Protein AF-A0A2T7PXS6-F1 (afdb_monomer_lite)

Radius of gyration: 20.58 Å; chains: 1; bounding box: 48×41×63 Å

Organism: Pomacea canaliculata (NCBI:txid400727)

Sequence (201 aa):
MQPETEISMEINPTNLETQKLLEFKHAGINRASIGVQTLNDDALKILGRDHTSSDSLRCLKEAVQIFSGHVSVDMIFGFPWTYFKTLAEGVKAGLPDSDEVADMYLAAVEILKEKGFEQYEVSNFAKNDNYCLHNIAYWTGQQYLGVGPGSHGRVWCHKATSTKPQREARVQTLEPENWLWEVEQFGHATRRRVVQSTQDM

Foldseek 3Di:
DPPDDAQEDEDELDPVRLVCLLVVVVVPHQAYEYALADQDQLLCVLVVRPDHSVSSVVSVVSRCVSNVQLYKYFYHALDQSVCSVCVVVVHHDDRDDPVVRVVRQVVVQVVCVVVQWDDPDSGITGHPPSDDPVVVCVVVVHFDDFDAAQTKTWHWDDDPPDPDTWIKIWTFHHDRVQQVVCCVPPVGRTPDIDTDDPVND

Structure (mmCIF, N/CA/C/O backbone):
data_AF-A0A2T7PXS6-F1
#
_entry.id   AF-A0A2T7PXS6-F1
#
loop_
_atom_site.group_PDB
_atom_site.id
_atom_site.type_symbol
_atom_site.label_atom_id
_atom_site.label_alt_id
_atom_site.label_comp_id
_atom_site.label_asym_id
_atom_site.label_entity_id
_atom_site.label_seq_id
_atom_site.pdbx_PDB_ins_code
_atom_site.Cartn_x
_atom_site.Cartn_y
_atom_site.Cartn_z
_atom_site.occupancy
_atom_site.B_iso_or_equiv
_atom_site.auth_seq_id
_atom_site.auth_comp_id
_atom_site.auth_asym_id
_atom_site.auth_atom_id
_atom_site.pdbx_PDB_model_num
ATOM 1 N N . MET A 1 1 ? -15.456 -0.342 -24.001 1.00 38.84 1 MET A N 1
ATOM 2 C CA . MET A 1 1 ? -14.624 0.783 -23.529 1.00 38.84 1 MET A CA 1
ATOM 3 C C . MET A 1 1 ? -13.344 0.185 -22.988 1.00 38.84 1 MET A C 1
ATOM 5 O O . MET A 1 1 ? -13.442 -0.814 -22.288 1.00 38.84 1 MET A O 1
ATOM 9 N N . GLN A 1 2 ? -12.173 0.709 -23.355 1.00 41.22 2 GLN A N 1
ATOM 10 C CA . GLN A 1 2 ? -10.981 0.410 -22.559 1.00 41.22 2 GLN A CA 1
ATOM 11 C C . GLN A 1 2 ? -11.245 0.968 -21.153 1.00 41.22 2 GLN A C 1
ATOM 13 O O . GLN A 1 2 ? -11.782 2.077 -21.078 1.00 41.22 2 GLN A O 1
ATOM 18 N N . PRO A 1 3 ? -10.982 0.222 -20.068 1.00 55.12 3 PRO A N 1
ATOM 19 C CA . PRO A 1 3 ? -11.054 0.814 -18.740 1.00 55.12 3 PRO A CA 1
ATOM 20 C C . PRO A 1 3 ? -10.111 2.023 -18.714 1.00 55.12 3 PRO A C 1
ATOM 22 O O . PRO A 1 3 ? -9.016 1.952 -19.278 1.00 55.12 3 PRO A O 1
ATOM 25 N N . GLU A 1 4 ? -10.550 3.145 -18.134 1.00 80.62 4 GLU A N 1
ATOM 26 C CA . GLU A 1 4 ? -9.625 4.246 -17.861 1.00 80.62 4 GLU A CA 1
ATOM 27 C C . GLU A 1 4 ? -8.441 3.702 -17.054 1.00 80.62 4 GLU A C 1
ATOM 29 O O . GLU A 1 4 ? -8.619 2.857 -16.175 1.00 80.62 4 GLU A O 1
ATOM 34 N N . THR A 1 5 ? -7.227 4.146 -17.383 1.00 89.50 5 THR A N 1
ATOM 35 C CA . THR A 1 5 ? -6.009 3.745 -16.674 1.00 89.50 5 THR A CA 1
ATOM 36 C C . THR A 1 5 ? -6.183 3.965 -15.171 1.00 89.50 5 THR A C 1
ATOM 38 O O . THR A 1 5 ? -6.476 5.081 -14.744 1.00 89.50 5 THR A O 1
ATOM 41 N N . GLU A 1 6 ? -5.986 2.922 -14.360 1.00 92.50 6 GLU A N 1
ATOM 42 C CA . GLU A 1 6 ? -5.958 3.068 -12.903 1.00 92.50 6 GLU A CA 1
ATOM 43 C C . GLU A 1 6 ? -4.683 3.822 -12.501 1.00 92.50 6 GLU A C 1
ATOM 45 O O . GLU A 1 6 ? -3.569 3.419 -12.841 1.00 92.50 6 GLU A O 1
ATOM 50 N N . ILE A 1 7 ? -4.859 4.930 -11.786 1.00 94.56 7 ILE A N 1
ATOM 51 C CA . ILE A 1 7 ? -3.796 5.728 -11.187 1.00 94.56 7 ILE A CA 1
ATOM 52 C C . ILE A 1 7 ? -4.077 5.747 -9.687 1.00 94.56 7 ILE A C 1
ATOM 54 O O . ILE A 1 7 ? -4.885 6.532 -9.182 1.00 94.56 7 ILE A O 1
ATOM 58 N N . SER A 1 8 ? -3.438 4.813 -8.995 1.00 93.81 8 SER A N 1
ATOM 59 C CA . SER A 1 8 ? -3.639 4.522 -7.582 1.00 93.81 8 SER A CA 1
ATOM 60 C C . SER A 1 8 ? -2.542 5.120 -6.710 1.00 93.81 8 SER A C 1
ATOM 62 O O . SER A 1 8 ? -1.377 5.160 -7.102 1.00 93.81 8 SER A O 1
ATOM 64 N N . MET A 1 9 ? -2.914 5.547 -5.506 1.00 94.44 9 MET A N 1
ATOM 65 C CA . MET A 1 9 ? -1.989 6.089 -4.515 1.00 94.44 9 MET A CA 1
ATOM 66 C C . MET A 1 9 ? -2.295 5.530 -3.125 1.00 94.44 9 MET A C 1
ATOM 68 O O . MET A 1 9 ? -3.460 5.402 -2.745 1.00 94.44 9 MET A O 1
ATOM 72 N N . GLU A 1 10 ? -1.248 5.223 -2.368 1.00 93.88 10 GLU A N 1
ATOM 73 C CA . GLU A 1 10 ? -1.351 4.911 -0.944 1.00 93.88 10 GLU A CA 1
ATOM 74 C C . GLU A 1 10 ? -1.389 6.201 -0.123 1.00 93.88 10 GLU A C 1
ATOM 76 O O . GLU A 1 10 ? -0.649 7.146 -0.397 1.00 93.88 10 GLU A O 1
ATOM 81 N N . ILE A 1 11 ? -2.266 6.240 0.876 1.00 93.31 11 ILE A N 1
ATOM 82 C CA . ILE A 1 11 ? -2.504 7.400 1.733 1.00 93.31 11 ILE A CA 1
ATOM 83 C C . ILE A 1 11 ? -2.416 6.962 3.192 1.00 93.31 11 ILE A C 1
ATOM 85 O O . ILE A 1 11 ? -3.101 6.029 3.627 1.00 93.31 11 ILE A O 1
ATOM 89 N N . ASN A 1 12 ? -1.618 7.685 3.970 1.00 94.44 12 ASN A N 1
ATOM 90 C CA . ASN A 1 12 ? -1.682 7.638 5.420 1.00 94.44 12 ASN A CA 1
ATOM 91 C C . ASN A 1 12 ? -2.792 8.609 5.865 1.00 94.44 12 ASN A C 1
ATOM 93 O O . ASN A 1 12 ? -2.774 9.774 5.462 1.00 94.44 12 ASN A O 1
ATOM 97 N N . PRO A 1 13 ? -3.778 8.192 6.680 1.00 94.25 13 PRO A N 1
ATOM 98 C CA . PRO A 1 13 ? -4.943 9.023 6.990 1.00 94.25 13 PRO A CA 1
ATOM 99 C C . PRO A 1 13 ? -4.655 10.152 7.997 1.00 94.25 13 PRO A C 1
ATOM 101 O O . PRO A 1 13 ? -5.436 10.414 8.907 1.00 94.25 13 PRO A O 1
ATOM 104 N N . THR A 1 14 ? -3.542 10.863 7.845 1.00 94.12 14 THR A N 1
ATOM 105 C CA . THR A 1 14 ? -3.253 12.079 8.605 1.00 94.12 14 THR A CA 1
ATOM 106 C C . THR A 1 14 ? -4.127 13.231 8.118 1.00 94.12 14 THR A C 1
ATOM 108 O O . THR A 1 14 ? -4.626 13.252 6.986 1.00 94.12 14 THR A O 1
ATOM 111 N N . ASN A 1 15 ? -4.296 14.255 8.956 1.00 90.00 15 ASN A N 1
ATOM 112 C CA . ASN A 1 15 ? -5.019 15.456 8.545 1.00 90.00 15 ASN A CA 1
ATOM 113 C C . ASN A 1 15 ? -4.366 16.159 7.340 1.00 90.00 15 ASN A C 1
ATOM 115 O O . ASN A 1 15 ? -5.079 16.624 6.455 1.00 90.00 15 ASN A O 1
ATOM 119 N N . LEU A 1 16 ? -3.031 16.198 7.286 1.00 90.25 16 LEU A N 1
ATOM 120 C CA . LEU A 1 16 ? -2.295 16.862 6.209 1.00 90.25 16 LEU A CA 1
ATOM 121 C C . LEU A 1 16 ? -2.490 16.163 4.859 1.00 90.25 16 LEU A C 1
ATOM 123 O O . LEU A 1 16 ? -2.704 16.833 3.853 1.00 90.25 16 LEU A O 1
ATOM 127 N N . GLU A 1 17 ? -2.408 14.834 4.822 1.00 89.94 17 GLU A N 1
ATOM 128 C CA . GLU A 1 17 ? -2.603 14.078 3.579 1.00 89.94 17 GLU A CA 1
ATOM 129 C C . GLU A 1 17 ? -4.061 14.108 3.122 1.00 89.94 17 GLU A C 1
ATOM 131 O O . GLU A 1 17 ? -4.330 14.283 1.934 1.00 89.94 17 GLU A O 1
ATOM 136 N N . THR A 1 18 ? -5.003 14.049 4.066 1.00 91.31 18 THR A N 1
ATOM 137 C CA . THR A 1 18 ? -6.441 14.120 3.768 1.00 91.31 18 THR A CA 1
ATOM 138 C C . THR A 1 18 ? -6.816 15.432 3.064 1.00 91.31 18 THR A C 1
ATOM 140 O O . THR A 1 18 ? -7.551 15.427 2.080 1.00 91.31 18 THR A O 1
ATOM 143 N N . GLN A 1 19 ? -6.241 16.562 3.485 1.00 94.56 19 GLN A N 1
ATOM 144 C CA . GLN A 1 19 ? -6.491 17.861 2.843 1.00 94.56 19 GLN A CA 1
ATOM 145 C C . GLN A 1 19 ? -5.995 17.934 1.389 1.00 94.56 19 GLN A C 1
ATOM 147 O O . GLN A 1 19 ? -6.496 18.745 0.613 1.00 94.56 19 GLN A O 1
ATOM 152 N N . LYS A 1 20 ? -5.047 17.073 0.998 1.00 95.75 20 LYS A N 1
ATOM 153 C CA . LYS A 1 20 ? -4.457 17.042 -0.350 1.00 95.75 20 LYS A CA 1
ATOM 154 C C . LYS A 1 20 ? -5.186 16.110 -1.318 1.00 95.75 20 LYS A C 1
ATOM 156 O O . LYS A 1 20 ? -4.860 16.100 -2.502 1.00 95.75 20 LYS A O 1
ATOM 161 N N . LEU A 1 21 ? -6.183 15.341 -0.870 1.00 95.94 21 LEU A N 1
ATOM 162 C CA . LEU A 1 21 ? -6.865 14.345 -1.711 1.00 95.94 21 LEU A CA 1
ATOM 163 C C . LEU A 1 21 ? -7.461 14.943 -2.991 1.00 95.94 21 LEU A C 1
ATOM 165 O O . LEU A 1 21 ? -7.361 14.338 -4.058 1.00 95.94 21 LEU A O 1
ATOM 169 N N . LEU A 1 22 ? -8.039 16.143 -2.907 1.00 96.44 22 LEU A N 1
ATOM 170 C CA . LEU A 1 22 ? -8.597 16.819 -4.077 1.00 96.44 22 LEU A CA 1
ATOM 171 C C . LEU A 1 22 ? -7.502 17.270 -5.057 1.00 96.44 22 LEU A C 1
ATOM 173 O O . LEU A 1 22 ? -7.679 17.169 -6.268 1.00 96.44 22 LEU A O 1
ATOM 177 N N . GLU A 1 23 ? -6.354 17.719 -4.547 1.00 96.94 23 GLU A N 1
ATOM 178 C CA . GLU A 1 23 ? -5.198 18.075 -5.377 1.00 96.94 23 GLU A CA 1
ATOM 179 C C . GLU A 1 23 ? -4.640 16.843 -6.094 1.00 96.94 23 GLU A C 1
ATOM 181 O O . GLU A 1 23 ? -4.383 16.892 -7.296 1.00 96.94 23 GLU A O 1
ATOM 186 N N . PHE A 1 24 ? -4.546 15.707 -5.399 1.00 96.31 24 PHE A N 1
ATOM 187 C CA . PHE A 1 24 ? -4.157 14.437 -6.010 1.00 96.31 24 PHE A CA 1
ATOM 188 C C . PHE A 1 24 ? -5.150 13.986 -7.085 1.00 96.31 24 PHE A C 1
ATOM 190 O O . PHE A 1 24 ? -4.735 13.551 -8.161 1.00 96.31 24 PHE A O 1
ATOM 197 N N . LYS A 1 25 ? -6.457 14.156 -6.851 1.00 95.50 25 LYS A N 1
ATOM 198 C CA . LYS A 1 25 ? -7.486 13.897 -7.867 1.00 95.50 25 LYS A CA 1
ATOM 199 C C . LYS A 1 25 ? -7.293 14.775 -9.105 1.00 95.50 25 LYS A C 1
ATOM 201 O O . LYS A 1 25 ? -7.360 14.266 -10.222 1.00 95.50 25 LYS A O 1
ATOM 206 N N . HIS A 1 26 ? -6.997 16.065 -8.929 1.00 96.50 26 HIS A N 1
ATOM 207 C CA . HIS A 1 26 ? -6.684 16.974 -10.039 1.00 96.50 26 HIS A CA 1
ATOM 208 C C . HIS A 1 26 ? -5.373 16.624 -10.759 1.00 96.50 26 HIS A C 1
ATOM 210 O O . HIS A 1 26 ? -5.267 16.855 -11.960 1.00 96.50 26 HIS A O 1
ATOM 216 N N . ALA A 1 27 ? -4.402 16.030 -10.061 1.00 96.69 27 ALA A N 1
ATOM 217 C CA . ALA A 1 27 ? -3.169 15.512 -10.656 1.00 96.69 27 ALA A CA 1
ATOM 218 C C . ALA A 1 27 ? -3.371 14.201 -11.447 1.00 96.69 27 ALA A C 1
ATOM 220 O O . ALA A 1 27 ? -2.438 13.731 -12.096 1.00 96.69 27 ALA A O 1
ATOM 221 N N . GLY A 1 28 ? -4.576 13.619 -11.414 1.00 95.12 28 GLY A N 1
ATOM 222 C CA . GLY A 1 28 ? -4.947 12.426 -12.175 1.00 95.12 28 GLY A CA 1
ATOM 223 C C . GLY A 1 28 ? -5.104 11.155 -11.341 1.00 95.12 28 GLY A C 1
ATOM 224 O O . GLY A 1 28 ? -5.518 10.140 -11.895 1.00 95.12 28 GLY A O 1
ATOM 225 N N . ILE A 1 29 ? -4.841 11.183 -10.026 1.00 95.94 29 ILE A N 1
ATOM 226 C CA . ILE A 1 29 ? -5.111 10.031 -9.153 1.00 95.94 29 ILE A CA 1
ATOM 227 C C . ILE A 1 29 ? -6.613 9.730 -9.188 1.00 95.94 29 ILE A C 1
ATOM 229 O O . ILE A 1 29 ? -7.445 10.601 -8.929 1.00 95.94 29 ILE A O 1
ATOM 233 N N . ASN A 1 30 ? -6.987 8.493 -9.495 1.00 93.94 30 ASN A N 1
ATOM 234 C CA . ASN A 1 30 ? -8.386 8.069 -9.544 1.00 93.94 30 ASN A CA 1
ATOM 235 C C . ASN A 1 30 ? -8.720 6.950 -8.552 1.00 93.94 30 ASN A C 1
ATOM 237 O O . ASN A 1 30 ? -9.893 6.601 -8.448 1.00 93.94 30 ASN A O 1
ATOM 241 N N . ARG A 1 31 ? -7.739 6.483 -7.771 1.00 93.50 31 ARG A N 1
ATOM 242 C CA . ARG A 1 31 ? -7.909 5.484 -6.716 1.00 93.50 31 ARG A CA 1
ATOM 243 C C . ARG A 1 31 ? -7.036 5.773 -5.492 1.00 93.50 31 ARG A C 1
ATOM 245 O O . ARG A 1 31 ? -5.884 6.175 -5.634 1.00 93.50 31 ARG A O 1
ATOM 252 N N . ALA A 1 32 ? -7.554 5.469 -4.305 1.00 93.19 32 ALA A N 1
ATOM 253 C CA . ALA A 1 32 ? -6.828 5.554 -3.036 1.00 93.19 32 ALA A CA 1
ATOM 254 C C . ALA A 1 32 ? -6.763 4.195 -2.313 1.00 93.19 32 ALA A C 1
ATOM 256 O O . ALA A 1 32 ? -7.769 3.492 -2.256 1.00 93.19 32 ALA A O 1
ATOM 257 N N . SER A 1 33 ? -5.623 3.851 -1.710 1.00 92.00 33 SER A N 1
ATOM 258 C CA . SER A 1 33 ? -5.538 2.828 -0.656 1.00 92.00 33 SER A CA 1
ATOM 259 C C . SER A 1 33 ? -5.204 3.506 0.661 1.00 92.00 33 SER A C 1
ATOM 261 O O . SER A 1 33 ? -4.201 4.211 0.746 1.00 92.00 33 SER A O 1
ATOM 263 N N . ILE A 1 34 ? -6.063 3.362 1.667 1.00 92.00 34 ILE A N 1
ATOM 264 C CA . ILE A 1 34 ? -5.914 4.070 2.940 1.00 92.00 34 ILE A CA 1
ATOM 265 C C . ILE A 1 34 ? -5.386 3.109 3.992 1.00 92.00 34 ILE A C 1
ATOM 267 O O . ILE A 1 34 ? -6.058 2.144 4.367 1.00 92.00 34 ILE A O 1
ATOM 271 N N . GLY A 1 35 ? -4.212 3.433 4.523 1.00 92.56 35 GLY A N 1
ATOM 272 C CA . GLY A 1 35 ? -3.553 2.663 5.565 1.00 92.56 35 GLY A CA 1
ATOM 273 C C . GLY A 1 35 ? -4.156 2.874 6.953 1.00 92.56 35 GLY A C 1
ATOM 274 O O . GLY A 1 35 ? -3.455 3.395 7.819 1.00 92.56 35 GLY A O 1
ATOM 275 N N . VAL A 1 36 ? -5.405 2.450 7.173 1.00 89.62 36 VAL A N 1
ATOM 276 C CA . VAL A 1 36 ? -6.124 2.567 8.462 1.00 89.62 36 VAL A CA 1
ATOM 277 C C . VAL A 1 36 ? -5.504 1.692 9.547 1.00 89.62 36 VAL A C 1
ATOM 279 O O . VAL A 1 36 ? -5.407 2.113 10.693 1.00 89.62 36 VAL A O 1
ATOM 282 N N . GLN A 1 37 ? -5.048 0.490 9.194 1.00 89.62 37 GLN A N 1
ATOM 283 C CA . GLN A 1 37 ? -4.448 -0.516 10.079 1.00 89.62 37 GLN A CA 1
ATOM 284 C C . GLN A 1 37 ? -5.393 -1.062 11.160 1.00 89.62 37 GLN A C 1
ATOM 286 O O . GLN A 1 37 ? -5.629 -2.264 11.215 1.00 89.62 37 GLN A O 1
ATOM 291 N N . THR A 1 38 ? -5.928 -0.212 12.034 1.00 84.88 38 THR A N 1
ATOM 292 C CA . THR A 1 38 ? -6.832 -0.573 13.129 1.00 84.88 38 THR A CA 1
ATOM 293 C C . THR A 1 38 ? -7.648 0.641 13.579 1.00 84.88 38 THR A C 1
ATOM 295 O O . THR A 1 38 ? -7.211 1.780 13.461 1.00 84.88 38 THR A O 1
ATOM 298 N N . LEU A 1 39 ? -8.841 0.408 14.135 1.00 84.19 39 LEU A N 1
ATOM 299 C CA . LEU A 1 39 ? -9.689 1.456 14.726 1.00 84.19 39 LEU A CA 1
ATOM 300 C C . LEU A 1 39 ? -9.483 1.596 16.246 1.00 84.19 39 LEU A C 1
ATOM 302 O O . LEU A 1 39 ? -10.340 2.131 16.945 1.00 84.19 39 LEU A O 1
ATOM 306 N N . ASN A 1 40 ? -8.359 1.097 16.765 1.00 84.94 40 ASN A N 1
ATOM 307 C CA . ASN A 1 40 ? -7.968 1.216 18.166 1.00 84.94 40 ASN A CA 1
ATOM 308 C C . ASN A 1 40 ? -6.798 2.206 18.304 1.00 84.94 40 ASN A C 1
ATOM 310 O O . ASN A 1 40 ? -5.686 1.931 17.861 1.00 84.94 40 ASN A O 1
ATOM 314 N N . ASP A 1 41 ? -7.039 3.345 18.952 1.00 88.25 41 ASP A N 1
ATOM 315 C CA . ASP A 1 41 ? -6.045 4.422 19.063 1.00 88.25 41 ASP A CA 1
ATOM 316 C C . ASP A 1 41 ? -4.799 4.034 19.880 1.00 88.25 41 ASP A C 1
ATOM 318 O O . ASP A 1 41 ? -3.701 4.508 19.591 1.00 88.25 41 ASP A O 1
ATOM 322 N N . ASP A 1 42 ? -4.928 3.165 20.886 1.00 84.94 42 ASP A N 1
ATOM 323 C CA . ASP A 1 42 ? -3.772 2.673 21.650 1.00 84.94 42 ASP A CA 1
ATOM 324 C C . ASP A 1 42 ? -2.898 1.759 20.782 1.00 84.94 42 ASP A C 1
ATOM 326 O O . ASP A 1 42 ? -1.670 1.851 20.800 1.00 84.94 42 ASP A O 1
ATOM 330 N N . ALA A 1 43 ? -3.534 0.909 19.977 1.00 84.38 43 ALA A N 1
ATOM 331 C CA . ALA A 1 43 ? -2.858 0.061 19.006 1.00 84.38 43 ALA A CA 1
ATOM 332 C C . ALA A 1 43 ? -2.133 0.880 17.925 1.00 84.38 43 ALA A C 1
ATOM 334 O O . ALA A 1 43 ? -0.984 0.583 17.600 1.00 84.38 43 ALA A O 1
ATOM 335 N N . LEU A 1 44 ? -2.758 1.947 17.417 1.00 88.06 44 LEU A N 1
ATOM 336 C CA . LEU A 1 44 ? -2.136 2.860 16.452 1.00 88.06 44 LEU A CA 1
ATOM 337 C C . LEU A 1 44 ? -0.854 3.498 17.007 1.00 88.06 44 LEU A C 1
ATOM 339 O O . LEU A 1 44 ? 0.158 3.540 16.307 1.00 88.06 44 LEU A O 1
ATOM 343 N N . LYS A 1 45 ? -0.849 3.905 18.282 1.00 89.12 45 LYS A N 1
ATOM 344 C CA . LYS A 1 45 ? 0.362 4.424 18.945 1.00 89.12 45 LYS A CA 1
ATOM 345 C C . LYS A 1 45 ? 1.469 3.375 19.031 1.00 89.12 45 LYS A C 1
ATOM 347 O O . LYS A 1 45 ? 2.626 3.696 18.779 1.00 89.12 45 LYS A O 1
ATOM 352 N N . ILE A 1 46 ? 1.123 2.127 19.353 1.00 87.44 46 ILE A N 1
ATOM 353 C CA . ILE A 1 46 ? 2.080 1.008 19.404 1.00 87.44 46 ILE A CA 1
ATOM 354 C C . ILE A 1 46 ? 2.695 0.741 18.022 1.00 87.44 46 ILE A C 1
ATOM 356 O O . ILE A 1 46 ? 3.887 0.458 17.929 1.00 87.44 46 ILE A O 1
ATOM 360 N N . LEU A 1 47 ? 1.912 0.880 16.949 1.00 87.31 47 LEU A N 1
ATOM 361 C CA . LEU A 1 47 ? 2.396 0.782 15.565 1.00 87.31 47 LEU A CA 1
ATOM 362 C C . LEU A 1 47 ? 3.258 1.970 15.117 1.00 87.31 47 LEU A C 1
ATOM 364 O O . LEU A 1 47 ? 3.744 1.964 13.987 1.00 87.31 47 LEU A O 1
ATOM 368 N N . GLY A 1 48 ? 3.402 3.009 15.944 1.00 91.25 48 GLY A N 1
ATOM 369 C CA . GLY A 1 48 ? 4.065 4.249 15.552 1.00 91.25 48 GLY A CA 1
ATOM 370 C C . GLY A 1 48 ? 3.285 5.051 14.507 1.00 91.25 48 GLY A C 1
ATOM 371 O O . GLY A 1 48 ? 3.892 5.800 13.745 1.00 91.25 48 GLY A O 1
ATOM 372 N N . ARG A 1 49 ? 1.957 4.885 14.435 1.00 93.38 49 ARG A N 1
ATOM 373 C CA . ARG A 1 49 ? 1.100 5.681 13.547 1.00 93.38 49 ARG A CA 1
ATOM 374 C C . ARG A 1 49 ? 0.848 7.060 14.148 1.00 93.38 49 ARG A C 1
ATOM 376 O O . ARG A 1 49 ? 0.662 7.214 15.352 1.00 93.38 49 ARG A O 1
ATOM 383 N N . ASP A 1 50 ? 0.820 8.056 13.276 1.00 93.81 50 ASP A N 1
ATOM 384 C CA . ASP A 1 50 ? 0.641 9.476 13.579 1.00 93.81 50 ASP A CA 1
ATOM 385 C C . ASP A 1 50 ? -0.803 9.968 13.350 1.00 93.81 50 ASP A C 1
ATOM 387 O O . ASP A 1 50 ? -1.061 11.171 13.325 1.00 93.81 50 ASP A O 1
ATOM 391 N N . HIS A 1 51 ? -1.753 9.040 13.207 1.00 94.19 51 HIS A N 1
ATOM 392 C CA . HIS A 1 51 ? -3.178 9.303 13.019 1.00 94.19 51 HIS A CA 1
ATOM 393 C C . HIS A 1 51 ? -4.029 8.593 14.083 1.00 94.19 51 HIS A C 1
ATOM 395 O O . HIS A 1 51 ? -3.583 7.643 14.728 1.00 94.19 51 HIS A O 1
ATOM 401 N N . THR A 1 52 ? -5.278 9.036 14.247 1.00 94.31 52 THR A N 1
ATOM 402 C CA . THR A 1 52 ? -6.287 8.370 15.091 1.00 94.31 52 THR A CA 1
ATOM 403 C C . THR A 1 52 ? -7.291 7.564 14.259 1.00 94.31 52 THR A C 1
ATOM 405 O O . THR A 1 52 ? -7.413 7.732 13.039 1.00 94.31 52 THR A O 1
ATOM 408 N N . SER A 1 53 ? -8.081 6.719 14.918 1.00 90.00 53 SER A N 1
ATOM 409 C CA . SER A 1 53 ? -9.253 6.065 14.322 1.00 90.00 53 SER A CA 1
ATOM 410 C C . SER A 1 53 ? -10.255 7.082 13.755 1.00 90.00 53 SER A C 1
ATOM 412 O O . SER A 1 53 ? -10.818 6.869 12.682 1.00 90.00 53 SER A O 1
ATOM 414 N N . SER A 1 54 ? -10.433 8.227 14.421 1.00 92.19 54 SER A N 1
ATOM 415 C CA . SER A 1 54 ?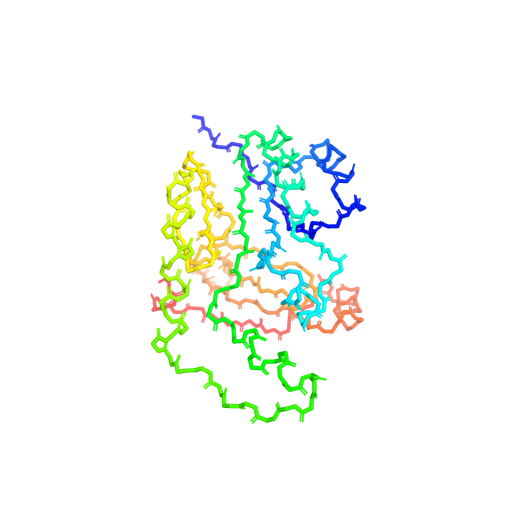 -11.279 9.326 13.939 1.00 92.19 54 SER A CA 1
ATOM 416 C C . SER A 1 54 ? -10.737 9.941 12.644 1.00 92.19 54 SER A C 1
ATOM 418 O O . SER A 1 54 ? -11.495 10.149 11.691 1.00 92.19 54 SER A O 1
ATOM 420 N N . ASP A 1 55 ? -9.421 10.168 12.567 1.00 95.38 55 ASP A N 1
ATOM 421 C CA . ASP A 1 55 ? -8.774 10.656 11.344 1.00 95.38 55 ASP A CA 1
ATOM 422 C C . ASP A 1 55 ? -8.933 9.667 10.188 1.00 95.38 55 ASP A C 1
ATOM 424 O O . ASP A 1 55 ? -9.293 10.070 9.083 1.00 95.38 55 ASP A O 1
ATOM 428 N N . SER A 1 56 ? -8.783 8.371 10.469 1.00 91.94 56 SER A N 1
ATOM 429 C CA . SER A 1 56 ? -9.023 7.286 9.510 1.00 91.94 56 SER A CA 1
ATOM 430 C C . SER A 1 56 ? -10.436 7.311 8.937 1.00 91.94 56 SER A C 1
ATOM 432 O O . SER A 1 56 ? -10.617 7.274 7.719 1.00 91.94 56 SER A O 1
ATOM 434 N N . LEU A 1 57 ? -11.452 7.423 9.795 1.00 90.31 57 LEU A N 1
ATOM 435 C CA . LEU A 1 57 ? -12.852 7.462 9.366 1.00 90.31 57 LEU A CA 1
ATOM 436 C C . LEU A 1 57 ? -13.176 8.724 8.557 1.00 90.31 57 LEU A C 1
ATOM 438 O O . LEU A 1 57 ? -13.927 8.655 7.580 1.00 90.31 57 LEU A O 1
ATOM 442 N N . ARG A 1 58 ? -12.604 9.870 8.940 1.00 94.06 58 ARG A N 1
ATOM 443 C CA . ARG A 1 58 ? -12.741 11.127 8.196 1.00 94.06 58 ARG A CA 1
ATOM 444 C C . ARG A 1 58 ? -12.083 11.032 6.819 1.00 94.06 58 ARG A C 1
ATOM 446 O O . ARG A 1 58 ? -12.756 11.300 5.825 1.00 94.06 58 ARG A O 1
ATOM 453 N N . CYS A 1 59 ? -10.828 10.586 6.760 1.00 94.88 59 CYS A N 1
ATOM 454 C CA . CYS A 1 59 ? -10.080 10.385 5.519 1.00 94.88 59 CYS A CA 1
ATOM 455 C C . CYS A 1 59 ? -10.831 9.448 4.566 1.00 94.88 59 CYS A C 1
ATOM 457 O O . CYS A 1 59 ? -11.055 9.790 3.406 1.00 94.88 59 CYS A O 1
ATOM 459 N N . LEU A 1 60 ? -11.320 8.313 5.077 1.00 90.75 60 LEU A N 1
ATOM 460 C CA . LEU A 1 60 ? -12.108 7.357 4.303 1.00 90.75 60 LEU A CA 1
ATOM 461 C C . LEU A 1 60 ? -13.380 7.987 3.725 1.00 90.75 60 LEU A C 1
ATOM 463 O O . LEU A 1 60 ? -13.684 7.796 2.547 1.00 90.75 60 LEU A O 1
ATOM 467 N N . LYS A 1 61 ? -14.121 8.756 4.529 1.00 90.88 61 LYS A N 1
ATOM 468 C CA . LYS A 1 61 ? -15.346 9.424 4.074 1.00 90.88 61 LYS A CA 1
ATOM 469 C C . LYS A 1 61 ? -15.066 10.413 2.940 1.00 90.88 61 LYS A C 1
ATOM 471 O O . LYS A 1 61 ? -15.813 10.431 1.964 1.00 90.88 61 LYS A O 1
ATOM 476 N N . GLU A 1 62 ? -14.011 11.214 3.064 1.00 94.94 62 GLU A N 1
ATOM 477 C CA . GLU A 1 62 ? -13.608 12.183 2.038 1.00 94.94 62 GLU A CA 1
ATOM 478 C C . GLU A 1 62 ? -13.110 11.480 0.767 1.00 94.94 62 GLU A C 1
ATOM 480 O O . GLU A 1 62 ? -13.574 11.782 -0.334 1.00 94.94 62 GLU A O 1
ATOM 485 N N . ALA A 1 63 ? -12.242 10.477 0.906 1.00 93.50 63 ALA A N 1
ATOM 486 C CA . ALA A 1 63 ? -11.702 9.713 -0.215 1.00 93.50 63 ALA A CA 1
ATOM 487 C C . ALA A 1 63 ? -12.797 8.998 -1.019 1.00 93.50 63 ALA A C 1
ATOM 489 O O . ALA A 1 63 ? -12.771 9.026 -2.248 1.00 93.50 63 ALA A O 1
ATOM 490 N N . VAL A 1 64 ? -13.795 8.400 -0.355 1.00 90.50 64 VAL A N 1
ATOM 491 C CA . VAL A 1 64 ? -14.925 7.747 -1.041 1.00 90.50 64 VAL A CA 1
ATOM 492 C C . VAL A 1 64 ? -15.683 8.742 -1.921 1.00 90.50 64 VAL A C 1
ATOM 494 O O . VAL A 1 64 ? -16.087 8.387 -3.027 1.00 90.50 64 VAL A O 1
ATOM 497 N N . GLN A 1 65 ? -15.844 9.988 -1.469 1.00 91.88 65 GLN A N 1
ATOM 498 C CA . GLN A 1 65 ? -16.483 11.037 -2.265 1.00 91.88 65 GLN A CA 1
ATOM 499 C C . GLN A 1 65 ? -15.590 11.485 -3.431 1.00 91.88 65 GLN A C 1
ATOM 501 O O . GLN A 1 65 ? -16.051 11.538 -4.570 1.00 91.88 65 GLN A O 1
ATOM 506 N N . ILE A 1 66 ? -14.310 11.758 -3.171 1.00 95.12 66 ILE A N 1
ATOM 507 C CA . ILE A 1 66 ? -13.360 12.305 -4.156 1.00 95.12 66 ILE A CA 1
ATOM 508 C C . ILE A 1 66 ? -13.031 11.295 -5.266 1.00 95.12 66 ILE A C 1
ATOM 510 O O . ILE A 1 66 ? -12.994 11.643 -6.450 1.00 95.12 66 ILE A O 1
ATOM 514 N N . PHE A 1 67 ? -12.827 10.028 -4.906 1.00 92.69 67 PHE A N 1
ATOM 515 C CA . PHE A 1 67 ? -12.464 8.958 -5.838 1.00 92.69 67 PHE A CA 1
ATOM 516 C C . PHE A 1 67 ? -13.668 8.128 -6.288 1.00 92.69 67 PHE A C 1
ATOM 518 O O . PHE A 1 67 ? -13.490 7.039 -6.818 1.00 92.69 67 PHE A O 1
ATOM 525 N N . SER A 1 68 ? -14.899 8.626 -6.105 1.00 89.25 68 SER A N 1
ATOM 526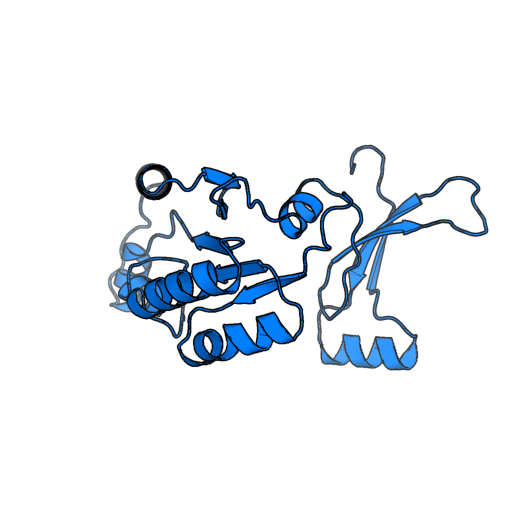 C CA . SER A 1 68 ? -16.129 7.954 -6.569 1.00 89.25 68 SER A CA 1
ATOM 527 C C . SER A 1 68 ? -16.240 6.492 -6.101 1.00 89.25 68 SER A C 1
ATOM 529 O O . SER A 1 68 ? -16.715 5.621 -6.823 1.00 89.25 68 SER A O 1
ATOM 531 N N . GLY A 1 69 ? -15.772 6.213 -4.884 1.00 82.81 69 GLY A N 1
ATOM 532 C CA . GLY A 1 69 ? -15.765 4.875 -4.294 1.00 82.81 69 GLY A CA 1
ATOM 533 C C . GLY A 1 69 ? -14.610 3.960 -4.715 1.00 82.81 69 GLY A C 1
ATOM 534 O O . GL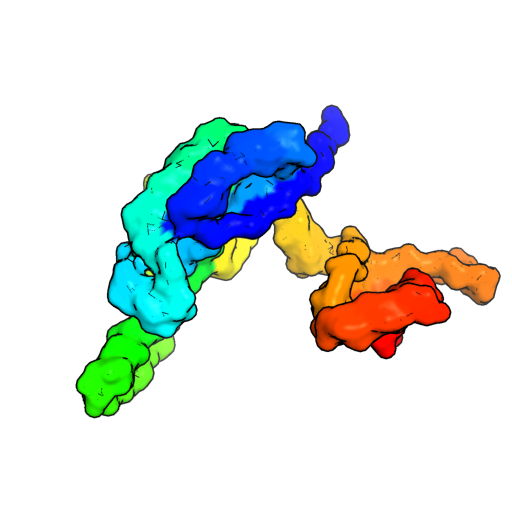Y A 1 69 ? -14.552 2.842 -4.202 1.00 82.81 69 GLY A O 1
ATOM 535 N N . HIS A 1 70 ? -13.680 4.388 -5.578 1.00 89.31 70 HIS A N 1
ATOM 536 C CA . HIS A 1 70 ? -12.443 3.652 -5.880 1.00 89.31 70 HIS A CA 1
ATOM 537 C C . HIS A 1 70 ? -11.439 3.784 -4.724 1.00 89.31 70 HIS A C 1
ATOM 539 O O . HIS A 1 70 ? -10.404 4.442 -4.829 1.00 89.31 70 HIS A O 1
ATOM 545 N N . VAL A 1 71 ? -11.787 3.190 -3.583 1.00 88.12 71 VAL A N 1
ATOM 546 C CA . VAL A 1 71 ? -11.007 3.239 -2.346 1.00 88.12 71 VAL A CA 1
ATOM 547 C C . VAL A 1 71 ? -10.869 1.834 -1.770 1.00 88.12 71 VAL A C 1
ATOM 549 O O . VAL A 1 71 ? -11.870 1.135 -1.613 1.00 88.12 71 VAL A O 1
ATOM 552 N N . SER A 1 72 ? -9.643 1.433 -1.441 1.00 88.06 72 SER A N 1
ATOM 553 C CA . SER A 1 72 ? -9.353 0.274 -0.590 1.00 88.06 72 SER A CA 1
ATOM 554 C C . SER A 1 72 ? -8.929 0.721 0.805 1.00 88.06 72 SER A C 1
ATOM 556 O O . SER A 1 72 ? -8.439 1.835 1.003 1.00 88.06 72 SER A O 1
ATOM 558 N N . VAL A 1 73 ? -9.142 -0.155 1.780 1.00 85.38 73 VAL A N 1
ATOM 559 C CA . VAL A 1 73 ? -8.710 0.042 3.165 1.00 85.38 73 VAL A CA 1
ATOM 560 C C . VAL A 1 73 ? -7.752 -1.081 3.520 1.00 85.38 73 VAL A C 1
ATOM 562 O O . VAL A 1 73 ? -8.126 -2.249 3.398 1.00 85.38 73 VAL A O 1
ATOM 565 N N . ASP A 1 74 ? -6.555 -0.715 3.969 1.00 87.25 74 ASP A N 1
ATOM 566 C CA . ASP A 1 74 ? -5.549 -1.663 4.434 1.00 87.25 74 ASP A CA 1
ATOM 567 C C . ASP A 1 74 ? -5.661 -1.791 5.955 1.00 87.25 74 ASP A C 1
ATOM 569 O O . ASP A 1 74 ? -5.517 -0.813 6.702 1.00 87.25 74 ASP A O 1
ATOM 573 N N . MET A 1 75 ? -5.960 -3.006 6.407 1.00 84.00 75 MET A N 1
ATOM 574 C CA . MET A 1 75 ? -6.153 -3.347 7.815 1.00 84.00 75 MET A CA 1
ATOM 575 C C . MET A 1 75 ? -5.118 -4.385 8.248 1.00 84.00 75 MET A C 1
ATOM 577 O O . MET A 1 75 ? -4.824 -5.329 7.518 1.00 84.00 75 MET A O 1
ATOM 581 N N . ILE A 1 76 ? -4.601 -4.242 9.468 1.00 83.06 76 ILE A N 1
ATOM 582 C CA . ILE A 1 76 ? -3.748 -5.240 10.110 1.00 83.06 76 ILE A CA 1
ATOM 583 C C . ILE A 1 76 ? -4.613 -6.017 11.093 1.00 83.06 76 ILE A C 1
ATOM 585 O O . ILE A 1 76 ? -5.061 -5.490 12.114 1.00 83.06 76 ILE A O 1
ATOM 589 N N . PHE A 1 77 ? -4.813 -7.294 10.798 1.00 76.25 77 PHE A N 1
ATOM 590 C CA . PHE A 1 77 ? -5.535 -8.207 11.672 1.00 76.25 77 PHE A CA 1
ATOM 591 C C . PHE A 1 77 ? -4.583 -9.116 12.431 1.00 76.25 77 PHE A C 1
ATOM 593 O O . PHE A 1 77 ? -3.439 -9.320 12.029 1.00 76.25 77 PHE A O 1
ATOM 600 N N . GLY A 1 78 ? -5.067 -9.668 13.541 1.00 70.56 78 GLY A N 1
ATOM 601 C CA . GLY A 1 78 ? -4.316 -10.668 14.289 1.00 70.56 78 GLY A CA 1
ATOM 602 C C . GLY A 1 78 ? -3.053 -10.156 14.975 1.00 70.56 78 GLY A C 1
ATOM 603 O O . GLY A 1 78 ? -2.282 -10.934 15.530 1.00 70.56 78 GLY A O 1
ATOM 604 N N . PHE A 1 79 ? -2.817 -8.846 14.955 1.00 73.94 79 PHE A N 1
ATOM 605 C CA . PHE A 1 79 ? -1.709 -8.271 15.687 1.00 73.94 79 PHE A CA 1
ATOM 606 C C . PHE A 1 79 ? -2.065 -8.225 17.179 1.00 73.94 79 PHE A C 1
ATOM 608 O O . PHE A 1 79 ? -3.122 -7.701 17.546 1.00 73.94 79 PHE A O 1
ATOM 615 N N . PRO A 1 80 ? -1.198 -8.742 18.062 1.00 73.44 80 PRO A N 1
ATOM 616 C CA . PRO A 1 80 ? -1.509 -8.905 19.473 1.00 73.44 80 PRO A CA 1
ATOM 617 C C . PRO A 1 80 ? -1.340 -7.580 20.232 1.00 73.44 80 PRO A C 1
ATOM 619 O O . PRO A 1 80 ? -0.407 -7.403 21.015 1.00 73.44 80 PRO A O 1
ATOM 622 N N . TRP A 1 81 ? -2.232 -6.614 19.993 1.00 75.06 81 TRP A N 1
ATOM 623 C CA . TRP A 1 81 ? -2.134 -5.252 20.541 1.00 75.06 81 TRP A CA 1
ATOM 624 C C . TRP A 1 81 ? -1.990 -5.239 22.064 1.00 75.06 81 TRP A C 1
ATOM 626 O O . TRP A 1 81 ? -1.196 -4.478 22.612 1.00 75.06 81 TRP A O 1
ATOM 636 N N . THR A 1 82 ? -2.734 -6.110 22.746 1.00 71.06 82 THR A N 1
ATOM 637 C CA . THR A 1 82 ? -2.704 -6.284 24.202 1.00 71.06 82 THR A CA 1
ATOM 638 C C . THR A 1 82 ? -1.334 -6.739 24.695 1.00 71.06 82 THR A C 1
ATOM 640 O O . THR A 1 82 ? -0.831 -6.179 25.665 1.00 71.06 82 THR A O 1
ATOM 643 N N . TYR A 1 83 ? -0.684 -7.673 23.998 1.00 75.50 83 TYR A N 1
ATOM 644 C CA . TYR A 1 83 ? 0.675 -8.110 24.321 1.00 75.50 83 TYR A CA 1
ATOM 645 C C . TYR A 1 83 ? 1.666 -6.948 24.241 1.00 75.50 83 TYR A C 1
ATOM 647 O O . TYR A 1 83 ? 2.364 -6.653 25.211 1.00 75.50 83 TYR A O 1
ATOM 655 N N . PHE A 1 84 ? 1.686 -6.219 23.125 1.00 75.69 84 PHE A N 1
ATOM 656 C CA . PHE A 1 84 ? 2.609 -5.094 22.975 1.00 75.69 84 PHE A CA 1
ATOM 657 C C . PHE A 1 84 ? 2.300 -3.937 23.931 1.00 75.69 84 PHE A C 1
ATOM 659 O O . PHE A 1 84 ? 3.230 -3.294 24.416 1.00 75.69 84 PHE A O 1
ATOM 666 N N . LYS A 1 85 ? 1.024 -3.714 24.270 1.00 76.06 85 LYS A N 1
ATOM 667 C CA . LYS A 1 85 ? 0.619 -2.756 25.306 1.00 76.06 85 LYS A CA 1
ATOM 668 C C . LYS A 1 85 ? 1.201 -3.137 26.663 1.00 76.06 85 LYS A C 1
ATOM 670 O O . LYS A 1 85 ? 1.867 -2.318 27.285 1.00 76.06 85 LYS A O 1
ATOM 675 N N . THR A 1 86 ? 1.025 -4.391 27.084 1.00 76.50 86 THR A N 1
ATOM 676 C CA . THR A 1 86 ? 1.587 -4.868 28.356 1.00 76.50 86 THR A CA 1
ATOM 677 C C . THR A 1 86 ? 3.110 -4.763 28.374 1.00 76.50 86 THR A C 1
ATOM 679 O O . THR A 1 86 ? 3.657 -4.263 29.351 1.00 76.50 86 THR A O 1
ATOM 682 N N . LEU A 1 87 ? 3.798 -5.111 27.278 1.00 77.00 87 LEU A N 1
ATOM 683 C CA . LEU A 1 87 ? 5.247 -4.922 27.167 1.00 77.00 87 LEU A CA 1
ATOM 684 C C . LEU A 1 87 ? 5.659 -3.451 27.309 1.00 77.00 87 LEU A C 1
ATOM 686 O O . LEU A 1 87 ? 6.620 -3.165 28.022 1.00 77.00 87 LEU A O 1
ATOM 690 N N . ALA A 1 88 ? 4.941 -2.525 26.665 1.00 77.06 88 ALA A N 1
ATOM 691 C CA . ALA A 1 88 ? 5.193 -1.086 26.778 1.00 77.06 88 ALA A CA 1
ATOM 692 C C . ALA A 1 88 ? 4.948 -0.556 28.205 1.00 77.06 88 ALA A C 1
ATOM 694 O O . ALA A 1 88 ? 5.629 0.365 28.648 1.00 77.06 88 ALA A O 1
ATOM 695 N N . GLU A 1 89 ? 4.023 -1.173 28.943 1.00 80.50 89 GLU A N 1
ATOM 696 C CA . GLU A 1 89 ? 3.727 -0.900 30.357 1.00 80.50 89 GLU A CA 1
ATOM 697 C C . GLU A 1 89 ? 4.663 -1.657 31.328 1.00 80.50 89 GLU A C 1
ATOM 699 O O . GLU A 1 89 ? 4.515 -1.558 32.546 1.00 80.50 89 GLU A O 1
ATOM 704 N N . GLY A 1 90 ? 5.647 -2.409 30.815 1.00 78.25 90 GLY A N 1
ATOM 705 C CA . GLY A 1 90 ? 6.601 -3.188 31.616 1.00 78.25 90 GLY A CA 1
ATOM 706 C C . GLY A 1 90 ? 6.040 -4.499 32.183 1.00 78.25 90 GLY A C 1
ATOM 707 O O . GLY A 1 90 ? 6.697 -5.162 32.988 1.00 78.25 90 GLY A O 1
ATOM 708 N N . VAL A 1 91 ? 4.841 -4.896 31.761 1.00 76.25 91 VAL A N 1
ATOM 709 C CA . VAL A 1 91 ? 4.172 -6.141 32.136 1.00 76.25 91 VAL A CA 1
ATOM 710 C C . VAL A 1 91 ? 4.506 -7.230 31.119 1.00 76.25 91 VAL A C 1
ATOM 712 O O . VAL A 1 91 ? 4.276 -7.107 29.918 1.00 76.25 91 VAL A O 1
ATOM 715 N N . LYS A 1 92 ? 5.038 -8.350 31.604 1.00 66.38 92 LYS A N 1
ATOM 716 C CA . LYS A 1 92 ? 5.367 -9.503 30.764 1.00 66.38 92 LYS A CA 1
ATOM 7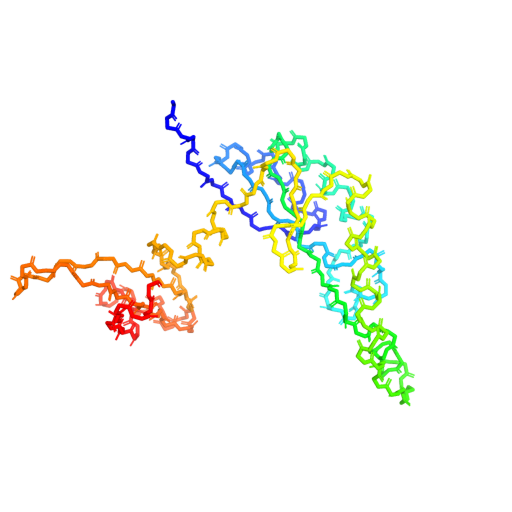17 C C . LYS A 1 92 ? 4.108 -10.355 30.548 1.00 66.38 92 LYS A C 1
ATOM 719 O O . LYS A 1 92 ? 3.864 -11.281 31.316 1.00 66.38 92 LYS A O 1
ATOM 724 N N . ALA A 1 93 ? 3.295 -10.032 29.543 1.00 66.94 93 ALA A N 1
ATOM 725 C CA . ALA A 1 93 ? 2.230 -10.933 29.095 1.00 66.94 93 ALA A CA 1
ATOM 726 C C . ALA A 1 93 ? 2.787 -12.019 28.163 1.00 66.94 93 ALA A C 1
ATOM 728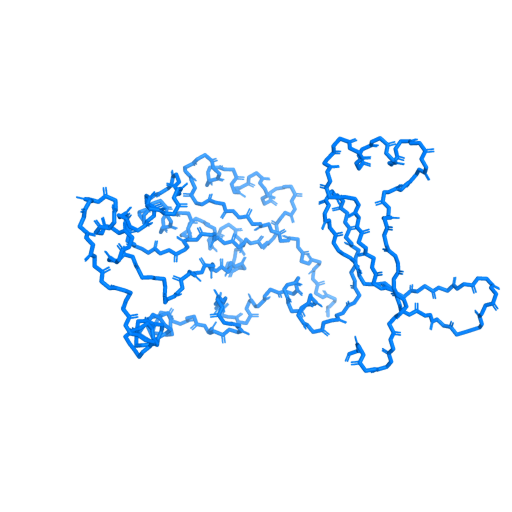 O O . ALA A 1 93 ? 3.866 -11.865 27.592 1.00 66.94 93 ALA A O 1
ATOM 729 N N . GLY A 1 94 ? 2.062 -13.129 28.020 1.00 67.94 94 GLY A N 1
ATOM 730 C CA . GLY A 1 94 ? 2.277 -14.072 26.920 1.00 67.94 94 GLY A CA 1
ATOM 731 C C . GLY A 1 94 ? 1.698 -13.517 25.618 1.00 67.94 94 GLY A C 1
ATOM 732 O O . GLY A 1 94 ? 0.800 -12.676 25.656 1.00 67.94 94 GLY A O 1
ATOM 733 N N . LEU A 1 95 ? 2.215 -13.971 24.472 1.00 68.44 95 LEU A N 1
ATOM 734 C CA . LEU A 1 95 ? 1.532 -13.747 23.196 1.00 68.44 95 LEU A CA 1
ATOM 735 C C . LEU A 1 95 ? 0.132 -14.385 23.276 1.00 68.44 95 LEU A C 1
ATOM 737 O O . LEU A 1 95 ? 0.024 -15.461 23.871 1.00 68.44 95 LEU A O 1
ATOM 741 N N . PRO A 1 96 ? -0.916 -13.752 22.718 1.00 70.81 96 PRO A N 1
ATOM 742 C CA . PRO A 1 96 ? -2.198 -14.419 22.561 1.00 70.81 96 PRO A CA 1
ATOM 743 C C . PRO A 1 96 ? -2.012 -15.665 21.703 1.00 70.81 96 PRO A C 1
ATOM 745 O O . PRO A 1 96 ? -1.113 -15.727 20.853 1.00 70.81 96 PRO A O 1
ATOM 748 N N . ASP A 1 97 ? -2.848 -16.658 21.966 1.00 80.56 97 ASP A N 1
ATOM 749 C CA . ASP A 1 97 ? -2.827 -17.886 21.189 1.00 80.56 97 ASP A CA 1
ATOM 750 C C . ASP A 1 97 ? -3.279 -17.624 19.741 1.00 80.56 97 ASP A C 1
ATOM 752 O O . ASP A 1 97 ? -3.977 -16.646 19.448 1.00 80.56 97 ASP A O 1
ATOM 756 N N . SER A 1 98 ? -2.858 -18.489 18.815 1.00 78.88 98 SER A N 1
ATOM 757 C CA . SER A 1 98 ? -3.207 -18.358 17.398 1.00 78.88 98 SER A CA 1
ATOM 758 C C . SER A 1 98 ? -4.714 -18.358 17.149 1.00 78.88 98 SER A C 1
ATOM 760 O O . SER A 1 98 ? -5.158 -17.670 16.227 1.00 78.88 98 SER A O 1
ATOM 762 N N . ASP A 1 99 ? -5.492 -19.072 17.966 1.00 83.75 99 ASP A N 1
ATOM 763 C CA . ASP A 1 99 ? -6.946 -19.144 17.807 1.00 83.75 99 ASP A CA 1
ATOM 764 C C . ASP A 1 99 ? -7.607 -17.799 18.149 1.00 83.75 99 ASP A C 1
ATOM 766 O O . ASP A 1 99 ? -8.456 -17.313 17.403 1.00 83.75 99 ASP A O 1
ATOM 770 N N . GLU A 1 100 ? -7.137 -17.115 19.197 1.00 75.56 100 GLU A N 1
ATOM 771 C CA . GLU A 1 100 ? -7.640 -15.784 19.567 1.00 75.56 100 GLU A CA 1
ATOM 772 C C . GLU A 1 100 ? -7.362 -14.749 18.466 1.00 75.56 100 GLU A C 1
ATOM 774 O O . GLU A 1 100 ? -8.204 -13.909 18.140 1.00 75.56 100 GLU A O 1
ATOM 779 N N . VAL A 1 101 ? -6.174 -14.816 17.864 1.00 76.44 101 VAL A N 1
ATOM 780 C CA . VAL A 1 101 ? -5.775 -13.969 16.732 1.00 76.44 101 VAL A CA 1
ATOM 781 C C . VAL A 1 101 ? -6.664 -14.224 15.507 1.00 76.44 101 VAL A C 1
ATOM 783 O O . VAL A 1 101 ? -7.069 -13.269 14.832 1.00 76.44 101 VAL A O 1
ATOM 786 N N . ALA A 1 102 ? -6.993 -15.487 15.231 1.00 81.62 102 ALA A N 1
ATOM 787 C CA . ALA A 1 102 ? -7.876 -15.869 14.135 1.00 81.62 102 ALA A CA 1
ATOM 788 C C . ALA A 1 102 ? -9.319 -15.385 14.359 1.00 81.62 102 ALA A C 1
ATOM 790 O O . ALA A 1 102 ? -9.922 -14.829 13.437 1.00 81.62 102 ALA A O 1
ATOM 791 N N . ASP A 1 103 ? -9.847 -15.501 15.578 1.00 80.88 103 ASP A N 1
ATOM 792 C CA . ASP A 1 103 ? -11.185 -15.012 15.930 1.00 80.88 103 ASP A CA 1
ATOM 793 C C . ASP A 1 103 ? -11.306 -13.494 15.736 1.00 80.88 103 ASP A C 1
ATOM 795 O O . ASP A 1 103 ? -12.294 -13.004 15.180 1.00 80.88 103 ASP A O 1
ATOM 799 N N . MET A 1 104 ? -10.271 -12.735 16.118 1.00 73.50 104 MET A N 1
ATOM 800 C CA . MET A 1 104 ? -10.223 -11.287 15.881 1.00 73.50 104 MET A CA 1
ATOM 801 C C . MET A 1 104 ? -10.243 -10.943 14.388 1.00 73.50 104 MET A C 1
ATOM 803 O O . MET A 1 104 ? -10.918 -9.993 13.983 1.00 73.50 104 MET A O 1
ATOM 807 N N . TYR A 1 105 ? -9.512 -11.702 13.569 1.00 80.88 105 TYR A N 1
ATOM 808 C CA . TYR A 1 105 ? -9.520 -11.543 12.115 1.00 80.88 105 TYR A CA 1
ATOM 809 C C . TYR A 1 105 ? -10.913 -11.810 11.531 1.00 80.88 105 TYR A C 1
ATOM 811 O O . TYR A 1 105 ? -11.450 -10.958 10.820 1.00 80.88 105 TYR A O 1
ATOM 819 N N . LEU A 1 106 ? -11.532 -12.942 11.878 1.00 85.19 106 LEU A N 1
ATOM 820 C CA . LEU A 1 106 ? -12.853 -13.327 11.371 1.00 85.19 106 LEU A CA 1
ATOM 821 C C . LEU A 1 106 ? -13.938 -12.320 11.770 1.00 85.19 106 LEU A C 1
ATOM 823 O O . LEU A 1 106 ? -14.760 -11.938 10.935 1.00 85.19 106 LEU A O 1
ATOM 827 N N . ALA A 1 107 ? -13.908 -11.826 13.010 1.00 79.75 107 ALA A N 1
ATOM 828 C CA . ALA A 1 107 ? -14.834 -10.793 13.466 1.00 79.75 107 ALA A CA 1
ATOM 829 C C . ALA A 1 107 ? -14.703 -9.499 12.644 1.00 79.75 107 ALA A C 1
ATOM 831 O O . ALA A 1 107 ? -15.705 -8.884 12.276 1.00 79.75 107 ALA A O 1
ATOM 832 N N . ALA A 1 108 ? -13.476 -9.085 12.324 1.00 76.25 108 ALA A N 1
ATOM 833 C CA . ALA A 1 108 ? -13.247 -7.869 11.555 1.00 76.25 108 ALA A CA 1
ATOM 834 C C . ALA A 1 108 ? -13.679 -8.007 10.083 1.00 76.25 108 ALA A C 1
ATOM 836 O O . ALA A 1 108 ? -14.264 -7.070 9.531 1.00 76.25 108 ALA A O 1
ATOM 837 N N . VAL A 1 109 ? -13.457 -9.179 9.477 1.00 83.31 109 VAL A N 1
ATOM 838 C CA . VAL A 1 109 ? -13.973 -9.522 8.141 1.00 83.31 109 VAL A CA 1
ATOM 839 C C . VAL A 1 109 ? -15.500 -9.417 8.113 1.00 83.31 109 VAL A C 1
ATOM 841 O O . VAL A 1 109 ? -16.046 -8.749 7.233 1.00 83.31 109 VAL A O 1
ATOM 844 N N . GLU A 1 110 ? -16.196 -10.006 9.091 1.00 86.75 110 GLU A N 1
ATOM 845 C CA . GLU A 1 110 ? -17.664 -9.973 9.141 1.00 86.75 110 GLU A CA 1
ATOM 846 C C . GLU A 1 110 ? -18.210 -8.548 9.337 1.00 86.75 110 GLU A C 1
ATOM 848 O O . GLU A 1 110 ? -19.128 -8.147 8.624 1.00 86.75 110 GLU A O 1
ATOM 853 N N . ILE A 1 111 ? -17.587 -7.718 10.182 1.00 78.88 111 ILE A N 1
ATOM 854 C CA . ILE A 1 111 ? -17.977 -6.302 10.341 1.00 78.88 111 ILE A CA 1
ATOM 855 C C . ILE A 1 111 ? -17.864 -5.527 9.017 1.00 78.88 111 ILE A C 1
ATOM 857 O O . ILE A 1 111 ? -18.723 -4.701 8.688 1.00 78.88 111 ILE A O 1
ATOM 861 N N . LEU A 1 112 ? -16.786 -5.738 8.256 1.00 79.06 112 LEU A N 1
ATOM 862 C CA . LEU A 1 112 ? -16.588 -5.060 6.971 1.00 79.06 112 LEU A CA 1
ATOM 863 C C . LEU A 1 112 ? -17.600 -5.547 5.928 1.00 79.06 112 LEU A C 1
ATOM 865 O O . LEU A 1 112 ? -18.181 -4.731 5.202 1.00 79.06 112 LEU A O 1
ATOM 869 N N . LYS A 1 113 ? -17.891 -6.846 5.931 1.00 84.38 113 LYS A N 1
ATOM 870 C CA . LYS A 1 113 ? -18.914 -7.473 5.094 1.00 84.38 113 LYS A CA 1
ATOM 871 C C . LYS A 1 113 ? -20.319 -6.953 5.386 1.00 84.38 113 LYS A C 1
ATOM 873 O O . LYS A 1 113 ? -21.033 -6.603 4.448 1.00 84.38 113 LYS A O 1
ATOM 878 N N . GLU A 1 114 ? -20.690 -6.780 6.653 1.00 85.38 114 GLU A N 1
ATOM 879 C CA . GLU A 1 114 ? -21.956 -6.144 7.057 1.00 85.38 114 GLU A CA 1
ATOM 880 C C . GLU A 1 114 ? -22.081 -4.701 6.540 1.00 85.38 114 GLU A C 1
ATOM 882 O O . GLU A 1 114 ? -23.172 -4.241 6.197 1.00 85.38 114 GLU A O 1
ATOM 887 N N . LYS A 1 115 ? -20.959 -3.980 6.410 1.00 78.19 115 LYS A N 1
ATOM 888 C CA . LYS A 1 115 ? -20.908 -2.632 5.809 1.00 78.19 115 LYS A CA 1
ATOM 889 C C . LYS A 1 115 ? -20.882 -2.647 4.269 1.00 78.19 115 LYS A C 1
ATOM 891 O O . LYS A 1 115 ? -20.863 -1.586 3.623 1.00 78.19 115 LYS A O 1
ATOM 896 N N . GLY A 1 116 ? -20.943 -3.835 3.670 1.00 83.38 116 GLY A N 1
ATOM 897 C CA . GLY A 1 116 ? -20.978 -4.069 2.230 1.00 83.38 116 GLY A CA 1
ATOM 898 C C . GLY A 1 116 ? -19.611 -4.005 1.558 1.00 83.38 116 GLY A C 1
ATOM 899 O O . GLY A 1 116 ? -19.561 -3.713 0.366 1.00 83.38 116 GLY A O 1
ATOM 900 N N . PHE A 1 117 ? -18.524 -4.198 2.307 1.00 82.50 117 PHE A N 1
ATOM 901 C CA . PHE A 1 117 ? -17.203 -4.423 1.732 1.00 82.50 117 PHE A CA 1
ATOM 902 C C . PHE A 1 117 ? -16.990 -5.914 1.483 1.00 82.50 117 PHE A C 1
ATOM 904 O O . PHE A 1 117 ? -17.292 -6.751 2.326 1.00 82.50 117 PHE A O 1
ATOM 911 N N . GLU A 1 118 ? -16.420 -6.244 0.341 1.00 86.25 118 GLU A N 1
ATOM 912 C CA . GLU A 1 118 ? -15.975 -7.581 0.004 1.00 86.25 118 GLU A CA 1
ATOM 913 C C . GLU A 1 118 ? -14.472 -7.697 0.225 1.00 86.25 118 GLU A C 1
ATOM 915 O O . GLU A 1 118 ? -13.696 -6.828 -0.186 1.00 86.25 118 GLU A O 1
ATOM 920 N N . GLN A 1 119 ? -14.070 -8.791 0.864 1.00 87.69 119 GLN A N 1
ATOM 921 C CA . GLN A 1 119 ? -12.673 -9.164 0.968 1.00 87.69 119 GLN A CA 1
ATOM 922 C C . GLN A 1 119 ? -12.218 -9.797 -0.348 1.00 87.69 119 GLN A C 1
ATOM 924 O O . GLN A 1 119 ? -12.701 -10.867 -0.713 1.00 87.69 119 GLN A O 1
ATOM 929 N N . TYR A 1 120 ? -11.275 -9.159 -1.039 1.00 86.19 120 TYR A N 1
ATOM 930 C CA . TYR A 1 120 ? -10.692 -9.701 -2.273 1.00 86.19 120 TYR A CA 1
ATOM 931 C C . TYR A 1 120 ? -9.250 -10.193 -2.080 1.00 86.19 120 TYR A C 1
ATOM 933 O O . TYR A 1 120 ? -8.703 -10.846 -2.968 1.00 86.19 120 TYR A O 1
ATOM 941 N N . GLU A 1 121 ? -8.641 -9.899 -0.924 1.00 83.50 121 GLU A N 1
ATOM 942 C CA . GLU A 1 121 ? -7.345 -10.423 -0.478 1.00 83.50 121 GLU A CA 1
ATOM 943 C C . GLU A 1 121 ? -7.251 -10.404 1.068 1.00 83.50 121 GLU A C 1
ATOM 945 O O . GLU A 1 121 ? -8.093 -9.802 1.736 1.00 83.50 121 GLU A O 1
ATOM 950 N N . VAL A 1 122 ? -6.261 -11.094 1.648 1.00 79.75 122 VAL A N 1
ATOM 951 C CA . VAL A 1 122 ? -6.021 -11.243 3.099 1.00 79.75 122 VAL A CA 1
ATOM 952 C C . VAL A 1 122 ? -6.191 -9.939 3.891 1.00 79.75 122 VAL A C 1
ATOM 954 O O . VAL A 1 122 ? -6.876 -9.954 4.914 1.00 79.75 122 VAL A O 1
ATOM 957 N N . SER A 1 123 ? -5.623 -8.818 3.446 1.00 76.50 123 SER A N 1
ATOM 958 C CA . SER A 1 123 ? -5.705 -7.528 4.156 1.00 76.50 123 SER A CA 1
ATOM 959 C C . SER A 1 123 ? -6.513 -6.451 3.432 1.00 76.50 123 SER A C 1
ATOM 961 O O . SER A 1 123 ? -6.622 -5.336 3.947 1.00 76.50 123 SER A O 1
ATOM 963 N N . ASN A 1 124 ? -7.105 -6.765 2.272 1.00 82.12 124 ASN A N 1
ATOM 964 C CA . ASN A 1 124 ? -7.695 -5.760 1.391 1.00 82.12 124 ASN A CA 1
ATOM 965 C C . ASN A 1 124 ? -9.177 -6.006 1.089 1.00 82.12 124 ASN A C 1
ATOM 967 O O . ASN A 1 124 ? -9.615 -7.096 0.707 1.00 82.12 124 ASN A O 1
ATOM 971 N N . PHE A 1 125 ? -9.937 -4.917 1.196 1.00 83.81 125 PHE A N 1
ATOM 972 C CA . PHE A 1 125 ? -11.382 -4.891 1.025 1.00 83.81 125 PHE A CA 1
ATOM 973 C C . PHE A 1 125 ? -11.784 -3.811 0.023 1.00 83.81 125 PHE A C 1
ATOM 975 O O . PHE A 1 125 ? -11.180 -2.736 -0.025 1.00 83.81 125 PHE A O 1
ATOM 982 N N . ALA A 1 126 ? -12.819 -4.084 -0.764 1.00 84.06 126 ALA A N 1
ATOM 983 C CA . ALA A 1 126 ? -13.381 -3.149 -1.734 1.00 84.06 126 ALA A CA 1
ATOM 984 C C . ALA A 1 126 ? -14.910 -3.226 -1.736 1.00 84.06 126 ALA A C 1
ATOM 986 O O . ALA A 1 126 ? -15.500 -4.153 -1.197 1.00 84.06 126 ALA A O 1
ATOM 987 N N . LYS A 1 127 ? -15.569 -2.242 -2.343 1.00 82.12 127 LYS A N 1
ATOM 988 C CA . LYS A 1 127 ? -17.027 -2.207 -2.506 1.00 82.12 127 LYS A CA 1
ATOM 989 C C . LYS A 1 127 ? -17.368 -1.915 -3.964 1.00 82.12 127 LYS A C 1
ATOM 991 O O . LYS A 1 127 ? -16.619 -1.193 -4.615 1.00 82.12 127 LYS A O 1
ATOM 996 N N . ASN A 1 128 ? -18.502 -2.425 -4.450 1.00 83.50 128 ASN A N 1
ATOM 997 C CA . ASN A 1 128 ? -18.991 -2.210 -5.822 1.00 83.50 128 ASN A CA 1
ATOM 998 C C . ASN A 1 128 ? -17.979 -2.636 -6.904 1.00 83.50 128 ASN A C 1
ATOM 1000 O O . ASN A 1 128 ? -17.716 -1.867 -7.823 1.00 83.50 128 ASN A O 1
ATOM 1004 N N . ASP A 1 129 ? -17.357 -3.808 -6.753 1.00 83.94 129 ASP A N 1
ATOM 1005 C CA . ASP A 1 129 ? -16.363 -4.345 -7.699 1.00 83.94 129 ASP A CA 1
ATOM 1006 C C . ASP A 1 129 ? -15.126 -3.448 -7.922 1.00 83.94 129 ASP A C 1
ATOM 1008 O O . ASP A 1 129 ? -14.350 -3.651 -8.857 1.00 83.94 129 ASP A O 1
ATOM 1012 N N . ASN A 1 130 ? -14.888 -2.467 -7.041 1.00 85.00 130 ASN A N 1
ATOM 1013 C CA . ASN A 1 130 ? -13.742 -1.561 -7.121 1.00 85.00 130 ASN A CA 1
ATOM 1014 C C . ASN A 1 130 ? -12.452 -2.216 -6.606 1.00 85.00 130 ASN A C 1
ATOM 1016 O O . ASN A 1 130 ? -11.744 -1.642 -5.776 1.00 85.00 130 ASN A O 1
ATOM 1020 N N . TYR A 1 131 ? -12.113 -3.413 -7.078 1.00 88.25 131 TYR A N 1
ATOM 1021 C CA . TYR A 1 131 ? -10.859 -4.079 -6.723 1.00 88.25 131 TYR A CA 1
ATOM 1022 C C . TYR A 1 131 ? -9.650 -3.356 -7.324 1.00 88.25 131 TYR A C 1
ATOM 1024 O O . TYR A 1 131 ? -9.757 -2.729 -8.376 1.00 88.25 131 TYR A O 1
ATOM 1032 N N . CYS A 1 132 ? -8.508 -3.402 -6.636 1.00 88.69 132 CYS A N 1
ATOM 1033 C CA . CYS A 1 132 ? -7.284 -2.716 -7.057 1.00 88.69 132 CYS A CA 1
ATOM 1034 C C . CYS A 1 132 ? -6.625 -3.459 -8.209 1.00 88.69 132 CYS A C 1
ATOM 1036 O O . CYS A 1 132 ? -6.072 -4.541 -7.998 1.00 88.69 132 CYS A O 1
ATOM 1038 N N . LEU A 1 133 ? -6.670 -2.883 -9.413 1.00 89.81 133 LEU A N 1
ATOM 1039 C CA . LEU A 1 133 ? -6.042 -3.487 -10.585 1.00 89.81 133 LEU A CA 1
ATOM 1040 C C . LEU A 1 133 ? -4.526 -3.569 -10.401 1.00 89.81 133 LEU A C 1
ATOM 1042 O O . LEU A 1 133 ? -3.939 -4.581 -10.780 1.00 89.81 133 LEU A O 1
ATOM 1046 N N . HIS A 1 134 ? -3.906 -2.569 -9.764 1.00 88.12 134 HIS A N 1
ATOM 1047 C CA . HIS A 1 134 ? -2.492 -2.607 -9.391 1.00 88.12 134 HIS A CA 1
ATOM 1048 C C . HIS A 1 134 ? -2.162 -3.826 -8.516 1.00 88.12 134 HIS A C 1
ATOM 1050 O O . HIS A 1 134 ? -1.281 -4.615 -8.869 1.00 88.12 134 HIS A O 1
ATOM 1056 N N . ASN A 1 135 ? -2.898 -4.031 -7.417 1.00 89.19 135 ASN A N 1
ATOM 1057 C CA . ASN A 1 135 ? -2.633 -5.151 -6.510 1.00 89.19 135 ASN A CA 1
ATOM 1058 C C . ASN A 1 135 ? -2.901 -6.493 -7.199 1.00 89.19 135 ASN A C 1
ATOM 1060 O O . ASN A 1 135 ? -2.075 -7.399 -7.122 1.00 89.19 135 ASN A O 1
ATOM 1064 N N . ILE A 1 136 ? -4.017 -6.609 -7.929 1.00 89.19 136 ILE A N 1
ATOM 1065 C CA . ILE A 1 136 ? -4.353 -7.823 -8.683 1.00 89.19 136 ILE A CA 1
ATOM 1066 C C . ILE A 1 136 ? -3.250 -8.139 -9.695 1.00 89.19 136 ILE A C 1
ATOM 1068 O O . ILE A 1 136 ? -2.818 -9.288 -9.783 1.00 89.19 136 ILE A O 1
ATOM 1072 N N . ALA A 1 137 ? -2.759 -7.145 -10.438 1.00 89.75 137 ALA A N 1
ATOM 1073 C CA . ALA A 1 137 ? -1.680 -7.332 -11.401 1.00 89.75 137 ALA A CA 1
ATOM 1074 C C . ALA A 1 137 ? -0.387 -7.803 -10.721 1.00 89.75 137 ALA A C 1
ATOM 1076 O O . ALA A 1 137 ? 0.280 -8.704 -11.232 1.00 89.75 137 ALA A O 1
ATOM 1077 N N . TYR A 1 138 ? -0.050 -7.245 -9.556 1.00 87.44 138 TYR A N 1
ATOM 1078 C CA . TYR A 1 138 ? 1.106 -7.675 -8.773 1.00 87.44 138 TYR A CA 1
ATOM 1079 C C . TYR A 1 138 ? 0.958 -9.128 -8.282 1.00 87.44 138 TYR A C 1
ATOM 1081 O O . TYR A 1 138 ? 1.848 -9.951 -8.515 1.00 87.44 138 TYR A O 1
ATOM 1089 N N . TRP A 1 139 ? -0.178 -9.472 -7.671 1.00 87.38 139 TRP A N 1
ATOM 1090 C CA . TRP A 1 139 ? -0.420 -10.784 -7.054 1.00 87.38 139 TRP A CA 1
ATOM 1091 C C . TRP A 1 139 ? -0.629 -11.914 -8.056 1.00 87.38 139 TRP A C 1
ATOM 1093 O O . TRP A 1 139 ? -0.128 -13.015 -7.853 1.00 87.38 139 TRP A O 1
ATOM 1103 N N . THR A 1 140 ? -1.309 -11.641 -9.169 1.00 88.19 140 THR A N 1
ATOM 1104 C CA . THR A 1 140 ? -1.476 -12.614 -10.264 1.00 88.19 140 THR A CA 1
ATOM 1105 C C . THR A 1 140 ? -0.243 -12.698 -11.159 1.00 88.19 140 THR A C 1
ATOM 1107 O O . THR A 1 140 ? -0.268 -13.355 -12.196 1.00 88.19 140 THR A O 1
ATOM 1110 N N . GLY A 1 141 ? 0.846 -12.018 -10.781 1.00 88.25 141 GLY A N 1
ATOM 1111 C CA . GLY A 1 141 ? 2.100 -12.077 -11.503 1.00 88.25 141 GLY A CA 1
ATOM 1112 C C . GLY A 1 141 ? 1.950 -11.595 -12.940 1.00 88.25 141 GLY A C 1
ATOM 1113 O O . GLY A 1 141 ? 2.508 -12.221 -13.837 1.00 88.25 141 GLY A O 1
ATOM 1114 N N . GLN A 1 142 ? 1.257 -10.484 -13.184 1.00 90.31 142 GLN A N 1
ATOM 1115 C CA . GLN A 1 142 ? 1.250 -9.817 -14.486 1.00 90.31 142 GLN A CA 1
ATOM 1116 C C . GLN A 1 142 ? 2.562 -9.061 -14.737 1.00 90.31 142 GLN A C 1
ATOM 1118 O O . GLN A 1 142 ? 3.504 -9.091 -13.938 1.00 90.31 142 GLN A O 1
ATOM 1123 N N . GLN A 1 143 ? 2.677 -8.430 -15.903 1.00 91.62 143 GLN A N 1
ATOM 1124 C CA . GLN A 1 143 ? 3.836 -7.604 -16.225 1.00 91.62 143 GLN A CA 1
ATOM 1125 C C . GLN A 1 143 ? 3.715 -6.209 -15.606 1.00 91.62 143 GLN A C 1
ATOM 1127 O O . GLN A 1 143 ? 2.678 -5.565 -15.727 1.00 91.62 143 GLN A O 1
ATOM 1132 N N . TYR A 1 144 ? 4.788 -5.735 -14.981 1.00 93.25 144 TYR A N 1
ATOM 1133 C CA . TYR A 1 144 ? 4.878 -4.394 -14.416 1.00 93.25 144 TYR A CA 1
ATOM 1134 C C . TYR A 1 144 ? 6.337 -3.940 -14.315 1.00 93.25 144 TYR A C 1
ATOM 1136 O O . TYR A 1 144 ? 7.267 -4.741 -14.161 1.00 93.25 144 TYR A O 1
ATOM 1144 N N . LEU A 1 145 ? 6.536 -2.627 -14.402 1.00 93.69 145 LEU A N 1
ATOM 1145 C CA . LEU A 1 145 ? 7.829 -1.980 -14.215 1.00 93.69 145 LEU A CA 1
ATOM 1146 C C . LEU A 1 145 ? 7.936 -1.461 -12.781 1.00 93.69 145 LEU A C 1
ATOM 1148 O O . LEU A 1 145 ? 7.096 -0.684 -12.344 1.00 93.69 145 LEU A O 1
ATOM 1152 N N . GLY A 1 146 ? 8.992 -1.867 -12.078 1.00 94.12 146 GLY A N 1
ATOM 1153 C CA . GLY A 1 146 ? 9.396 -1.258 -10.812 1.00 94.12 146 GLY A CA 1
ATOM 1154 C C . GLY A 1 146 ? 10.376 -0.124 -11.060 1.00 94.12 146 GLY A C 1
ATOM 1155 O O . GLY A 1 146 ? 11.424 -0.348 -11.678 1.00 94.12 146 GLY A O 1
ATOM 1156 N N . VAL A 1 147 ? 10.031 1.069 -10.580 1.00 94.75 147 VAL A N 1
ATOM 1157 C CA . VAL A 1 147 ? 10.867 2.271 -10.647 1.00 94.75 147 VAL A CA 1
ATOM 1158 C C . VAL A 1 147 ? 11.118 2.777 -9.231 1.00 94.75 147 VAL A C 1
ATOM 1160 O O . VAL A 1 147 ? 10.223 2.757 -8.393 1.00 94.75 147 VAL A O 1
ATOM 1163 N N . GLY A 1 148 ? 12.343 3.233 -8.978 1.00 96.81 148 GLY A N 1
ATOM 1164 C CA . GLY A 1 148 ? 12.773 3.745 -7.680 1.00 96.81 148 GLY A CA 1
ATOM 1165 C C . GLY A 1 148 ? 13.538 2.720 -6.832 1.00 96.81 148 GLY A C 1
ATOM 1166 O O . GLY A 1 148 ? 13.602 1.534 -7.195 1.00 96.81 148 GLY A O 1
ATOM 1167 N N . PRO A 1 149 ? 14.140 3.176 -5.720 1.00 97.56 149 PRO A N 1
ATOM 1168 C CA . PRO A 1 149 ? 14.946 2.340 -4.837 1.00 97.56 149 PRO A CA 1
ATOM 1169 C C . PRO A 1 149 ? 14.149 1.160 -4.271 1.00 97.56 149 PRO A C 1
ATOM 1171 O O . PRO A 1 149 ? 12.995 1.308 -3.877 1.00 97.56 149 PRO A O 1
ATOM 1174 N N . GLY A 1 150 ? 14.744 -0.032 -4.276 1.00 96.69 150 GLY A N 1
ATOM 1175 C CA . GLY A 1 150 ? 14.146 -1.265 -3.743 1.00 96.69 150 GLY A CA 1
ATOM 1176 C C . GLY A 1 150 ? 12.969 -1.827 -4.547 1.00 96.69 150 GLY A C 1
ATOM 1177 O O . GLY A 1 150 ? 12.448 -2.895 -4.216 1.00 96.69 150 GLY A O 1
ATOM 1178 N N . SER A 1 151 ? 12.549 -1.147 -5.616 1.00 96.62 151 SER A N 1
ATOM 1179 C CA . SER A 1 151 ? 11.416 -1.596 -6.418 1.00 96.62 151 SER A CA 1
ATOM 1180 C C . SER A 1 151 ? 11.715 -2.910 -7.144 1.00 96.62 151 SER A C 1
ATOM 1182 O O . SER A 1 151 ? 12.846 -3.226 -7.532 1.00 96.62 151 SER A O 1
ATOM 1184 N N . HIS A 1 152 ? 10.655 -3.688 -7.330 1.00 95.38 152 HIS A N 1
ATOM 1185 C CA . HIS A 1 152 ? 10.678 -4.938 -8.072 1.00 95.38 152 HIS A CA 1
ATOM 1186 C C . HIS A 1 152 ? 9.900 -4.760 -9.369 1.00 95.38 152 HIS A C 1
ATOM 1188 O O . HIS A 1 152 ? 8.944 -3.995 -9.417 1.00 95.38 152 HIS A O 1
ATOM 1194 N N . GLY A 1 153 ? 10.288 -5.470 -10.420 1.00 94.31 153 GLY A N 1
ATOM 1195 C CA . GLY A 1 153 ? 9.561 -5.481 -11.686 1.00 94.31 153 GLY A CA 1
ATOM 1196 C C . GLY A 1 153 ? 9.507 -6.876 -12.284 1.00 94.31 153 GLY A C 1
ATOM 1197 O O . GLY A 1 153 ? 10.397 -7.695 -12.046 1.00 94.31 153 GLY A O 1
ATOM 1198 N N . ARG A 1 154 ? 8.489 -7.132 -13.102 1.00 93.75 154 ARG A N 1
ATOM 1199 C CA . ARG A 1 154 ? 8.373 -8.344 -13.918 1.00 93.75 154 ARG A CA 1
ATOM 1200 C C . ARG A 1 154 ? 8.035 -7.945 -15.341 1.00 93.75 154 ARG A C 1
ATOM 1202 O O . ARG A 1 154 ? 6.950 -7.438 -15.595 1.00 93.75 154 ARG A O 1
ATOM 1209 N N . VAL A 1 155 ? 8.939 -8.181 -16.282 1.00 93.00 155 VAL A N 1
ATOM 1210 C CA . VAL A 1 155 ? 8.783 -7.682 -17.655 1.00 93.00 155 VAL A CA 1
ATOM 1211 C C . VAL A 1 155 ? 9.107 -8.735 -18.694 1.00 93.00 155 VAL A C 1
ATOM 1213 O O . VAL A 1 155 ? 10.003 -9.554 -18.504 1.00 93.00 155 VAL A O 1
ATOM 1216 N N . TRP A 1 156 ? 8.390 -8.690 -19.813 1.00 90.31 156 TRP A N 1
ATOM 1217 C CA . TRP A 1 156 ? 8.741 -9.450 -21.004 1.00 90.31 156 TRP A CA 1
ATOM 1218 C C . TRP A 1 156 ? 9.790 -8.694 -21.815 1.00 90.31 156 TRP A C 1
ATOM 1220 O O . TRP A 1 156 ? 9.599 -7.545 -22.209 1.00 90.31 156 TRP A O 1
ATOM 1230 N N . CYS A 1 157 ? 10.907 -9.360 -22.072 1.00 85.75 157 CYS A N 1
ATOM 1231 C CA . CYS A 1 157 ? 12.048 -8.826 -22.792 1.00 85.75 157 CYS A CA 1
ATOM 1232 C C . CYS A 1 157 ? 12.235 -9.580 -24.105 1.00 85.75 157 CYS A C 1
ATOM 1234 O O . CYS A 1 157 ? 12.256 -10.812 -24.134 1.00 85.75 157 CYS A O 1
ATOM 1236 N N . HIS A 1 158 ? 12.463 -8.834 -25.182 1.00 83.25 158 HIS A N 1
ATOM 1237 C CA . HIS A 1 158 ? 12.911 -9.381 -26.457 1.00 83.25 158 HIS A CA 1
ATOM 1238 C C . HIS A 1 158 ? 14.415 -9.138 -26.561 1.00 83.25 158 HIS A C 1
ATOM 1240 O O . HIS A 1 158 ? 14.860 -7.999 -26.697 1.00 83.25 158 HIS A O 1
ATOM 1246 N N . LYS A 1 159 ? 15.218 -10.196 -26.430 1.00 74.00 159 LYS A N 1
ATOM 1247 C CA . LYS A 1 159 ? 16.671 -10.094 -26.619 1.00 74.00 159 LYS A CA 1
ATOM 1248 C C . LYS A 1 159 ? 16.970 -10.151 -28.110 1.00 74.00 159 LYS A C 1
ATOM 1250 O O . LYS A 1 159 ? 16.456 -11.029 -28.788 1.00 74.00 159 LYS A O 1
ATOM 1255 N N . ALA A 1 160 ? 17.859 -9.286 -28.597 1.00 72.75 160 ALA A N 1
ATOM 1256 C CA . ALA A 1 160 ? 18.272 -9.273 -30.007 1.00 72.75 160 ALA A CA 1
ATOM 1257 C C . ALA A 1 160 ? 18.814 -10.634 -30.498 1.00 72.75 160 ALA A C 1
ATOM 1259 O O . ALA A 1 160 ? 18.784 -10.929 -31.686 1.00 72.75 160 ALA A O 1
ATOM 1260 N N . THR A 1 161 ? 19.289 -11.473 -29.575 1.00 73.00 161 THR A N 1
ATOM 1261 C CA . THR A 1 161 ? 19.863 -12.798 -29.832 1.00 73.00 161 THR A CA 1
ATOM 1262 C C . THR A 1 161 ? 18.857 -13.954 -29.748 1.00 73.00 161 THR A C 1
ATOM 1264 O O . THR A 1 161 ? 19.242 -15.098 -29.972 1.00 73.00 161 THR A O 1
ATOM 1267 N N . SER A 1 162 ? 17.585 -13.698 -29.413 1.00 73.12 162 SER A N 1
ATOM 1268 C CA . SER A 1 162 ? 16.554 -14.729 -29.232 1.00 73.12 162 SER A CA 1
ATOM 1269 C C . SER A 1 162 ? 15.258 -14.345 -29.936 1.00 73.12 162 SER A C 1
ATOM 1271 O O . SER A 1 162 ? 14.737 -13.250 -29.759 1.00 73.12 162 SER A O 1
ATOM 1273 N N . THR A 1 163 ? 14.681 -15.292 -30.673 1.00 74.94 163 THR A N 1
ATOM 1274 C CA . THR A 1 163 ? 13.366 -15.134 -31.313 1.00 74.94 163 THR A CA 1
ATOM 1275 C C . THR A 1 163 ? 12.202 -15.281 -30.335 1.00 74.94 163 THR A C 1
ATOM 1277 O O . THR A 1 163 ? 11.086 -14.876 -30.649 1.00 74.94 163 THR A O 1
ATOM 1280 N N . LYS A 1 164 ? 12.440 -15.854 -29.147 1.00 79.94 164 LYS A N 1
ATOM 1281 C CA . LYS A 1 164 ? 11.415 -16.026 -28.111 1.00 79.94 164 LYS A CA 1
ATOM 1282 C C . LYS A 1 164 ? 11.536 -14.938 -27.039 1.00 79.94 164 LYS A C 1
ATOM 1284 O O . LYS A 1 164 ? 12.649 -14.751 -26.526 1.00 79.94 164 LYS A O 1
ATOM 1289 N N . PRO A 1 165 ? 10.430 -14.262 -26.670 1.00 83.00 165 PRO A N 1
ATOM 1290 C CA . PRO A 1 165 ? 10.419 -13.356 -25.531 1.00 83.00 165 PRO A CA 1
ATOM 1291 C C . PRO A 1 165 ? 10.724 -14.127 -24.245 1.00 83.00 165 PRO A C 1
ATOM 1293 O O . PRO A 1 165 ? 10.279 -15.260 -24.059 1.00 83.00 165 PRO A O 1
ATOM 1296 N N . GLN A 1 166 ? 11.504 -13.510 -23.363 1.00 88.06 166 GLN A N 1
ATOM 1297 C CA . GLN A 1 166 ? 11.836 -14.049 -22.047 1.00 88.06 166 GLN A CA 1
ATOM 1298 C C . GLN A 1 166 ? 11.286 -13.128 -20.976 1.00 88.06 166 GLN A C 1
ATOM 1300 O O . GLN A 1 166 ? 11.437 -11.910 -21.068 1.00 88.06 166 GLN A O 1
ATOM 1305 N N . ARG A 1 167 ? 10.676 -13.706 -19.947 1.00 90.88 167 ARG A N 1
ATOM 1306 C CA . ARG A 1 167 ? 10.222 -12.940 -18.797 1.00 90.88 167 ARG A CA 1
ATOM 1307 C C . ARG A 1 167 ? 11.354 -12.800 -17.788 1.00 90.88 167 ARG A C 1
ATOM 1309 O O . ARG A 1 167 ? 12.041 -13.770 -17.478 1.00 90.88 167 ARG A O 1
ATOM 1316 N N . GLU A 1 168 ? 11.559 -11.590 -17.292 1.00 93.31 168 GLU A N 1
ATOM 1317 C CA . GLU A 1 168 ? 12.597 -11.267 -16.319 1.00 93.31 168 GLU A CA 1
ATOM 1318 C C . GLU A 1 168 ? 11.974 -10.638 -15.073 1.00 93.31 168 GLU A C 1
ATOM 1320 O O . GLU A 1 168 ? 11.257 -9.639 -15.170 1.00 93.31 168 GLU A O 1
ATOM 1325 N N . ALA A 1 169 ? 12.317 -11.178 -13.905 1.00 94.31 169 ALA A N 1
ATOM 1326 C CA . ALA A 1 169 ? 12.176 -10.485 -12.635 1.00 94.31 169 ALA A CA 1
ATOM 1327 C C . ALA A 1 169 ? 13.392 -9.573 -12.428 1.00 94.31 169 ALA A C 1
ATOM 1329 O O . ALA A 1 169 ? 14.542 -9.985 -12.628 1.00 94.31 169 ALA A O 1
ATOM 1330 N N . ARG A 1 170 ? 13.142 -8.324 -12.046 1.00 95.50 170 ARG A N 1
ATOM 1331 C CA . ARG A 1 170 ? 14.162 -7.297 -11.826 1.00 95.50 170 ARG A CA 1
ATOM 1332 C C . ARG A 1 170 ? 14.045 -6.748 -10.418 1.00 95.50 170 ARG A C 1
ATOM 1334 O O . ARG A 1 170 ? 12.937 -6.511 -9.948 1.00 95.50 170 ARG A O 1
ATOM 1341 N N . VAL A 1 171 ? 15.191 -6.526 -9.789 1.00 97.38 171 VAL A N 1
ATOM 1342 C CA . VAL A 1 171 ? 15.297 -5.876 -8.480 1.00 97.38 171 VAL A CA 1
ATOM 1343 C C . VAL A 1 171 ? 16.197 -4.664 -8.644 1.00 97.38 171 VAL A C 1
ATOM 1345 O O . VAL A 1 171 ? 17.320 -4.800 -9.149 1.00 97.38 171 VAL A O 1
ATOM 1348 N N . GLN A 1 172 ? 15.694 -3.492 -8.265 1.00 97.75 172 GLN A N 1
ATOM 1349 C CA . GLN A 1 172 ? 16.493 -2.274 -8.244 1.00 97.75 172 GLN A CA 1
ATOM 1350 C C . GLN A 1 172 ? 17.346 -2.209 -6.973 1.00 97.75 172 GLN A C 1
ATOM 1352 O O . GLN A 1 172 ? 17.037 -2.845 -5.965 1.00 97.75 172 GLN A O 1
ATOM 1357 N N . THR A 1 173 ? 18.424 -1.435 -7.018 1.00 98.12 173 THR A N 1
ATOM 1358 C CA . THR A 1 173 ? 19.235 -1.112 -5.840 1.00 98.12 173 THR A CA 1
ATOM 1359 C C . THR A 1 173 ? 18.361 -0.545 -4.728 1.00 98.12 173 THR A C 1
ATOM 1361 O O . THR A 1 173 ? 17.476 0.268 -4.984 1.00 98.12 173 THR A O 1
ATOM 1364 N N . LEU A 1 174 ? 18.554 -1.046 -3.507 1.00 97.56 174 LEU A N 1
ATOM 1365 C CA . LEU A 1 174 ? 17.689 -0.755 -2.364 1.00 97.56 174 LEU A CA 1
ATOM 1366 C C . LEU A 1 174 ? 17.984 0.626 -1.785 1.00 97.56 174 LEU A C 1
ATOM 1368 O O . LEU A 1 174 ? 17.068 1.363 -1.435 1.00 97.56 174 LEU A O 1
ATOM 1372 N N . GLU A 1 175 ? 19.267 0.956 -1.678 1.00 98.00 175 GLU A N 1
ATOM 1373 C CA . GLU A 1 175 ? 19.745 2.151 -1.002 1.00 98.00 175 GLU A CA 1
ATOM 1374 C C . GLU A 1 175 ? 19.508 3.386 -1.892 1.00 98.00 175 GLU A C 1
ATOM 1376 O O . GLU A 1 175 ? 20.053 3.429 -2.998 1.00 98.00 175 GLU A O 1
ATOM 1381 N N . PRO A 1 176 ? 18.729 4.396 -1.451 1.00 97.44 176 PRO A N 1
ATOM 1382 C CA . PRO A 1 176 ? 18.334 5.516 -2.309 1.00 97.44 176 PRO A CA 1
ATOM 1383 C C . PRO A 1 176 ? 19.496 6.293 -2.937 1.00 97.44 176 PRO A C 1
ATOM 1385 O O . PRO A 1 176 ? 19.437 6.618 -4.121 1.00 97.44 176 PRO A O 1
ATOM 1388 N N . GLU A 1 177 ? 20.561 6.552 -2.174 1.00 98.00 177 GLU A N 1
ATOM 1389 C CA . GLU A 1 177 ? 21.741 7.279 -2.665 1.00 98.00 177 GLU A CA 1
ATOM 1390 C C . GLU A 1 177 ? 22.481 6.490 -3.751 1.00 98.00 177 GLU A C 1
ATOM 1392 O O . GLU A 1 177 ? 22.786 7.028 -4.815 1.00 98.00 177 GLU A O 1
ATOM 1397 N N . ASN A 1 178 ? 22.695 5.191 -3.522 1.00 98.12 178 ASN A N 1
ATOM 1398 C CA . ASN A 1 178 ? 23.328 4.315 -4.506 1.00 98.12 178 ASN A CA 1
ATOM 1399 C C . ASN A 1 178 ? 22.450 4.162 -5.749 1.00 98.12 178 ASN A C 1
ATOM 1401 O O . ASN A 1 178 ? 22.960 4.206 -6.863 1.00 98.12 178 ASN A O 1
ATOM 1405 N N . TRP A 1 179 ? 21.134 4.010 -5.569 1.00 98.06 179 TRP A N 1
ATOM 1406 C CA . TRP A 1 179 ? 20.186 3.906 -6.673 1.00 98.06 179 TRP A CA 1
ATOM 1407 C C . TRP A 1 179 ? 20.248 5.143 -7.571 1.00 98.06 179 TRP A C 1
ATOM 1409 O O . TRP A 1 179 ? 20.338 5.006 -8.790 1.00 98.06 179 TRP A O 1
ATOM 1419 N N . LEU A 1 180 ? 20.244 6.344 -6.984 1.00 97.88 180 LEU A N 1
ATOM 1420 C CA . LEU A 1 180 ? 20.320 7.588 -7.749 1.00 97.88 180 LEU A CA 1
ATOM 1421 C C . LEU A 1 180 ? 21.647 7.688 -8.503 1.00 97.88 180 LEU A C 1
ATOM 1423 O O . LEU A 1 180 ? 21.649 7.917 -9.712 1.00 97.88 180 LEU A O 1
ATOM 1427 N N . TRP A 1 181 ? 22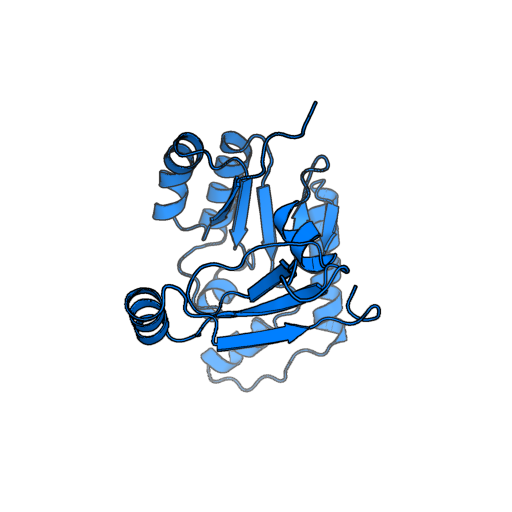.758 7.439 -7.809 1.00 98.12 181 TRP A N 1
ATOM 1428 C CA . TRP A 1 181 ? 24.084 7.457 -8.416 1.00 98.12 181 TRP A CA 1
ATOM 1429 C C . TRP A 1 181 ? 24.193 6.464 -9.584 1.00 98.12 181 TRP A C 1
ATOM 1431 O O . TRP A 1 181 ? 24.646 6.829 -10.666 1.00 98.12 181 TRP A O 1
ATOM 1441 N N . GLU A 1 182 ? 23.723 5.226 -9.422 1.00 98.00 182 GLU A N 1
ATOM 1442 C CA . GLU A 1 182 ? 23.739 4.214 -10.485 1.00 98.00 182 GLU A CA 1
ATOM 1443 C C . GLU A 1 182 ? 22.875 4.615 -11.690 1.00 98.00 182 GLU A C 1
ATOM 1445 O O . GLU A 1 182 ? 23.285 4.409 -12.835 1.00 98.00 182 GLU A O 1
ATOM 1450 N N . VAL A 1 183 ? 21.699 5.211 -11.460 1.00 97.62 183 VAL A N 1
ATOM 1451 C CA . VAL A 1 183 ? 20.860 5.739 -12.547 1.00 97.62 183 VAL A CA 1
ATOM 1452 C C . VAL A 1 183 ? 21.594 6.836 -13.316 1.00 97.62 183 VAL A C 1
ATOM 1454 O O . VAL A 1 183 ? 21.581 6.809 -14.545 1.00 97.62 183 VAL A O 1
ATOM 1457 N N . GLU A 1 184 ? 22.263 7.760 -12.630 1.00 97.88 184 GLU A N 1
ATOM 1458 C CA . GLU A 1 184 ? 23.025 8.837 -13.271 1.00 97.88 184 GLU A CA 1
ATOM 1459 C C . GLU A 1 184 ? 24.240 8.315 -14.050 1.00 97.88 184 GLU A C 1
ATOM 1461 O O . GLU A 1 184 ? 24.509 8.786 -15.155 1.00 97.88 184 GLU A O 1
ATOM 1466 N N . GLN A 1 185 ? 24.963 7.329 -13.509 1.00 97.94 185 GLN A N 1
ATOM 1467 C CA . GLN A 1 185 ? 26.177 6.797 -14.138 1.00 97.94 185 GLN A CA 1
ATOM 1468 C C . GLN A 1 185 ? 25.896 5.802 -15.269 1.00 97.94 185 GLN A C 1
ATOM 1470 O O . GLN A 1 185 ? 26.620 5.772 -16.265 1.00 97.94 185 GLN A O 1
ATOM 1475 N N . PHE A 1 186 ? 24.870 4.961 -15.122 1.00 96.94 186 PHE A N 1
ATOM 1476 C CA . PHE A 1 186 ? 24.637 3.809 -16.001 1.00 96.94 186 PHE A CA 1
ATOM 1477 C C . PHE A 1 186 ? 23.295 3.863 -16.743 1.00 96.94 186 PHE A C 1
ATOM 1479 O O . PHE A 1 186 ? 23.005 2.982 -17.554 1.00 96.94 186 PHE A O 1
ATOM 1486 N N . GLY A 1 187 ? 22.451 4.862 -16.467 1.00 96.06 187 GLY A N 1
ATOM 1487 C CA . GLY A 1 187 ? 21.089 4.969 -17.002 1.00 96.06 187 GLY A CA 1
ATOM 1488 C C . GLY A 1 187 ? 20.080 4.025 -16.336 1.00 96.06 187 GLY A C 1
ATOM 1489 O O . GLY A 1 187 ? 18.912 4.002 -16.725 1.00 96.06 187 GLY A O 1
ATOM 1490 N N . HIS A 1 188 ? 20.508 3.222 -15.355 1.00 94.94 188 HIS A N 1
ATOM 1491 C CA . HIS A 1 188 ? 19.651 2.342 -14.564 1.00 94.94 188 HIS A CA 1
ATOM 1492 C C . HIS A 1 188 ? 20.317 1.925 -13.246 1.00 94.94 188 HIS A C 1
ATOM 1494 O O . HIS A 1 188 ? 21.536 1.812 -13.170 1.00 94.94 188 HIS A O 1
ATOM 1500 N N . ALA A 1 189 ? 19.511 1.493 -12.275 1.00 97.06 189 ALA A N 1
ATOM 1501 C CA . ALA A 1 189 ? 19.973 0.893 -11.017 1.00 97.06 189 ALA A CA 1
ATOM 1502 C C . ALA A 1 189 ? 19.484 -0.557 -10.835 1.00 97.06 189 ALA A C 1
ATOM 1504 O O . ALA A 1 189 ? 19.142 -1.000 -9.739 1.00 97.06 189 ALA A O 1
ATOM 1505 N N . THR A 1 190 ? 19.383 -1.321 -11.932 1.00 96.62 190 THR A N 1
ATOM 1506 C CA . THR A 1 190 ? 18.972 -2.731 -11.861 1.00 96.62 190 THR A CA 1
ATOM 1507 C C . THR A 1 190 ? 20.113 -3.596 -11.344 1.00 96.62 190 THR A C 1
ATOM 1509 O O . THR A 1 190 ? 20.999 -3.990 -12.104 1.00 96.62 190 THR A O 1
ATOM 1512 N N . ARG A 1 191 ? 20.035 -3.951 -10.061 1.00 95.38 191 ARG A N 1
ATOM 1513 C CA . ARG A 1 191 ? 21.037 -4.748 -9.347 1.00 95.38 191 ARG A CA 1
ATOM 1514 C C . ARG A 1 191 ? 20.967 -6.236 -9.669 1.00 95.38 191 ARG A C 1
ATOM 1516 O O . ARG A 1 191 ? 21.992 -6.912 -9.720 1.00 95.38 191 ARG A O 1
ATOM 1523 N N . ARG A 1 192 ? 19.760 -6.771 -9.879 1.00 95.81 192 ARG A N 1
ATOM 1524 C CA . ARG A 1 192 ? 19.556 -8.199 -10.169 1.00 95.81 192 ARG A CA 1
ATOM 1525 C C . ARG A 1 192 ? 18.526 -8.407 -11.270 1.00 95.81 192 ARG A C 1
ATOM 1527 O O . ARG A 1 192 ? 17.473 -7.772 -11.279 1.00 95.81 192 ARG A O 1
ATOM 1534 N N . ARG A 1 193 ? 18.824 -9.352 -12.166 1.00 95.06 193 ARG A N 1
ATOM 1535 C CA . ARG A 1 193 ? 17.915 -9.869 -13.197 1.00 95.06 193 ARG A CA 1
ATOM 1536 C C . ARG A 1 193 ? 17.837 -11.384 -13.069 1.00 95.06 193 ARG A C 1
ATOM 1538 O O . ARG A 1 193 ? 18.872 -12.043 -13.008 1.00 95.06 193 ARG A O 1
ATOM 1545 N N . VAL A 1 194 ? 16.627 -11.925 -13.027 1.00 93.75 194 VAL A N 1
ATOM 1546 C CA . VAL A 1 194 ? 16.375 -13.370 -12.971 1.00 93.75 194 VAL A CA 1
ATOM 1547 C C . VAL A 1 194 ? 15.410 -13.720 -14.093 1.00 93.75 194 VAL A C 1
ATOM 1549 O O . VAL A 1 194 ? 14.317 -13.164 -14.160 1.00 93.75 194 VAL A O 1
ATOM 1552 N N . VAL A 1 195 ? 15.820 -14.614 -14.993 1.00 91.69 195 VAL A N 1
ATOM 1553 C CA . VAL A 1 195 ? 14.921 -15.150 -16.023 1.00 91.69 195 VAL A CA 1
ATOM 1554 C C . VAL A 1 195 ? 13.920 -16.074 -15.339 1.00 91.69 195 VAL A C 1
ATOM 1556 O O . VAL A 1 195 ? 14.324 -16.971 -14.603 1.00 91.69 195 VAL A O 1
ATOM 1559 N N . GLN A 1 196 ? 12.633 -15.833 -15.566 1.00 87.81 196 GLN A N 1
ATOM 1560 C CA . GLN A 1 196 ? 11.550 -16.620 -14.987 1.00 87.81 196 GLN A CA 1
ATOM 1561 C C . GLN A 1 196 ? 11.255 -17.847 -15.857 1.00 87.81 196 GLN A C 1
ATOM 1563 O O . GLN A 1 196 ? 11.248 -17.768 -17.089 1.00 87.81 196 GLN A O 1
ATOM 1568 N N . SER A 1 197 ? 11.032 -18.985 -15.207 1.00 81.81 197 SER A N 1
ATOM 1569 C CA . SER A 1 197 ? 10.594 -20.228 -15.836 1.00 81.81 197 SER A CA 1
ATOM 1570 C C . SER A 1 197 ? 9.078 -20.231 -16.059 1.00 81.81 197 SER A C 1
ATOM 1572 O O . SER A 1 197 ? 8.356 -19.351 -15.595 1.00 81.81 197 SER A O 1
ATOM 1574 N N . THR A 1 198 ? 8.565 -21.256 -16.738 1.00 70.56 198 THR A N 1
ATOM 1575 C CA . THR A 1 198 ? 7.116 -21.458 -16.886 1.00 70.56 198 THR A CA 1
ATOM 1576 C C . THR A 1 198 ? 6.408 -21.804 -15.575 1.00 70.56 198 THR A C 1
ATOM 1578 O O . THR A 1 198 ? 5.191 -21.700 -15.527 1.00 70.56 198 THR A O 1
ATOM 1581 N N . GLN A 1 199 ? 7.140 -22.229 -14.539 1.00 68.69 199 GLN A N 1
ATOM 1582 C CA . GLN A 1 199 ? 6.594 -22.482 -13.198 1.00 68.69 199 GLN A CA 1
ATOM 1583 C C . GLN A 1 199 ? 6.478 -21.196 -12.363 1.00 68.69 199 GLN A C 1
ATOM 1585 O O . GLN A 1 199 ? 5.799 -21.194 -11.345 1.00 68.69 199 GLN A O 1
ATOM 1590 N N . ASP A 1 200 ? 7.119 -20.109 -12.804 1.00 61.97 200 ASP A N 1
ATOM 1591 C CA . ASP A 1 200 ? 7.087 -18.788 -12.163 1.00 61.97 200 ASP A CA 1
ATOM 1592 C C . ASP A 1 200 ? 6.008 -17.862 -12.771 1.00 61.97 200 ASP A C 1
ATOM 1594 O O . ASP A 1 200 ? 6.039 -16.640 -12.553 1.00 61.97 200 ASP A O 1
ATOM 1598 N N . MET A 1 201 ? 5.124 -18.431 -13.604 1.00 57.06 201 MET A N 1
ATOM 1599 C CA . MET A 1 201 ? 4.032 -17.744 -14.304 1.00 57.06 201 MET A CA 1
ATOM 1600 C C . MET A 1 201 ? 2.730 -17.815 -13.526 1.00 57.06 201 MET A C 1
ATOM 1602 O O . MET A 1 201 ? 2.373 -18.924 -13.076 1.00 57.06 201 MET A O 1
#

Secondary structure (DSSP, 8-state):
-PPPPP-EEEE---HHHHHTHHHHHHTT--EEEEEEE-S-HHHHHHTT-S--HHHHHHHHHHHHHHTTT-EEEEE--S--HHHHHHHHTT--PPPPPHHHHHHHHHHHHHHHHHTTPEEEETTEEESTT---HHHHHHHTT--B---STT-EEEEEE--TT-SS-EEEEEEE-SSHHHHHHHHHHHS--EEEEEEPPGGG-

InterPro domains:
  IPR007197 Radical SAM [PF04055] (3-80)
  IPR023404 Radical SAM, alpha/beta horseshoe [G3DSA:3.80.30.20] (2-92)
  IPR034505 Anaerobic coproporphyrinogen-III oxidase [PTHR13932] (82-201)
  IPR058240 Radical SAM superfamily [SSF102114] (3-200)

pLDDT: mean 86.82, std 9.92, range [38.84, 98.12]